Protein AF-0000000067792909 (afdb_homodimer)

Sequence (220 aa):
MVSRFVPDSGDLIWLDFDPVVGHEQGGHRPAVVLSPFPYNNLTGMCLCVPCTTQRKGYNFEVELSGERESVALADQVTCVDWRNRKATKKGKVTADELELIRAKAKALIGMVSRFVPDSGDLIWLDFDPVVGHEQGGHRPAVVLSPFPYNNLTGMCLCVPCTTQRKGYNFEVELSGERESVALADQVTCVDWRNRKATKKGKVTADELELIRAKAKALIG

Nearest PDB structures (foldseek):
  5cr2-assembly2_C  TM=9.877E-01  e=5.047E-16  Escherichia coli K-12
  5co7-assembly3_E  TM=9.449E-01  e=5.116E-15  Escherichia coli
  5cqx-assembly1_B  TM=9.026E-01  e=3.411E-15  Escherichia coli K-12
  7d28-assembly2_C  TM=9.697E-01  e=1.116E-12  Deinococcus radiodurans
  4mzm-assembly2_C  TM=8.577E-01  e=7.963E-08  Staphylococcus aureus subsp. aureus N315

Structure (mmCIF, N/CA/C/O backbone):
data_AF-0000000067792909-model_v1
#
loop_
_entity.id
_entity.type
_entity.pdbx_description
1 polymer 'Growth inhib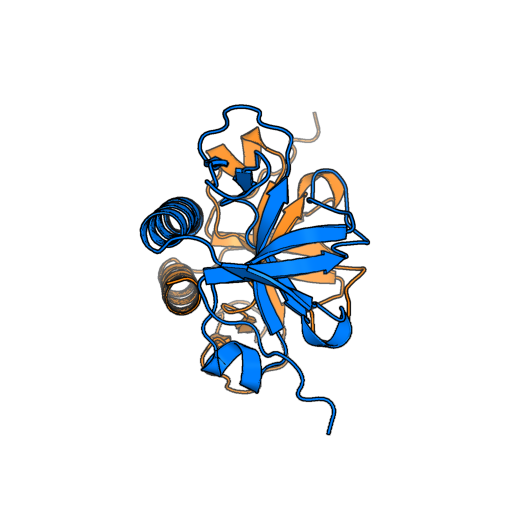itory protein'
#
loop_
_atom_site.group_PDB
_atom_site.id
_atom_site.type_symbol
_atom_site.label_atom_id
_atom_site.label_alt_id
_atom_site.label_comp_id
_atom_site.label_asym_id
_atom_site.label_entity_id
_atom_site.label_seq_id
_atom_site.pdbx_PDB_ins_code
_atom_site.Cartn_x
_atom_site.Cartn_y
_atom_site.Cartn_z
_atom_site.occupancy
_atom_site.B_iso_or_equiv
_atom_site.auth_seq_id
_atom_site.auth_comp_id
_atom_site.auth_asym_id
_atom_site.auth_atom_id
_atom_site.pdbx_PDB_model_num
ATOM 1 N N . MET A 1 1 ? 21.969 23.922 -3.064 1 37.28 1 MET A N 1
ATOM 2 C CA . MET A 1 1 ? 21.578 22.5 -3.086 1 37.28 1 MET A CA 1
ATOM 3 C C . MET A 1 1 ? 20.172 22.312 -2.553 1 37.28 1 MET A C 1
ATOM 5 O O . MET A 1 1 ? 19.906 22.594 -1.382 1 37.28 1 MET A O 1
ATOM 9 N N . VAL A 1 2 ? 19.172 22.672 -3.287 1 47.5 2 VAL A N 1
ATOM 10 C CA . VAL A 1 2 ? 17.859 22.766 -2.656 1 47.5 2 VAL A CA 1
ATOM 11 C C . VAL A 1 2 ? 17.562 21.5 -1.862 1 47.5 2 VAL A C 1
ATOM 13 O O . VAL A 1 2 ? 17.578 20.391 -2.416 1 47.5 2 VAL A O 1
ATOM 16 N N . SER A 1 3 ? 17.938 21.469 -0.596 1 58.66 3 SER A N 1
ATOM 17 C CA . SER A 1 3 ? 17.828 20.344 0.316 1 58.66 3 SER A CA 1
ATOM 18 C C . SER A 1 3 ? 16.469 19.656 0.176 1 58.66 3 SER A C 1
ATOM 20 O O . SER A 1 3 ? 15.422 20.312 0.245 1 58.66 3 SER A O 1
ATOM 22 N N . ARG A 1 4 ? 16.516 18.5 -0.512 1 79.12 4 ARG A N 1
ATOM 23 C CA . ARG A 1 4 ? 15.266 17.797 -0.784 1 79.12 4 ARG A CA 1
ATOM 24 C C . ARG A 1 4 ? 14.727 17.125 0.474 1 79.12 4 ARG A C 1
ATOM 26 O O . ARG A 1 4 ? 15.469 16.453 1.184 1 79.12 4 ARG A O 1
ATOM 33 N N . PHE A 1 5 ? 13.781 17.641 1.024 1 93.19 5 PHE A N 1
ATOM 34 C CA . PHE A 1 5 ? 13.047 16.984 2.109 1 93.19 5 PHE A CA 1
ATOM 35 C C . PHE A 1 5 ? 12.852 15.508 1.821 1 93.19 5 PHE A C 1
ATOM 37 O O . PHE A 1 5 ? 12.391 15.141 0.736 1 93.19 5 PHE A O 1
ATOM 44 N N . VAL A 1 6 ? 13.445 14.641 2.686 1 98.19 6 VAL A N 1
ATOM 45 C CA . VAL A 1 6 ? 13.164 13.211 2.607 1 98.19 6 VAL A CA 1
ATOM 46 C C . VAL A 1 6 ? 12.109 12.836 3.648 1 98.19 6 VAL A C 1
ATOM 48 O O . VAL A 1 6 ? 12.297 13.078 4.844 1 98.19 6 VAL A O 1
ATOM 51 N N . PRO A 1 7 ? 11.023 12.227 3.242 1 98.56 7 PRO A N 1
ATOM 52 C CA . PRO A 1 7 ? 9.969 11.867 4.191 1 98.56 7 PRO A CA 1
ATOM 53 C C . PRO A 1 7 ? 10.43 10.844 5.23 1 98.56 7 PRO A C 1
ATOM 55 O O . PRO A 1 7 ? 11.312 10.031 4.949 1 98.56 7 PRO A O 1
ATOM 58 N N . ASP A 1 8 ? 9.82 10.938 6.418 1 98.81 8 ASP A N 1
ATOM 59 C CA . ASP A 1 8 ? 10.031 9.992 7.508 1 98.81 8 ASP A CA 1
ATOM 60 C C . ASP A 1 8 ? 8.703 9.539 8.109 1 98.81 8 ASP A C 1
ATOM 62 O O . ASP A 1 8 ? 7.676 10.203 7.93 1 98.81 8 ASP A O 1
ATOM 66 N N . SER A 1 9 ? 8.797 8.406 8.836 1 98.88 9 SER A N 1
ATOM 67 C CA . SER A 1 9 ? 7.582 7.926 9.492 1 98.88 9 SER A CA 1
ATOM 68 C C . SER A 1 9 ? 6.934 9.023 10.32 1 98.88 9 SER A C 1
ATOM 70 O O . SER A 1 9 ? 7.609 9.711 11.094 1 98.88 9 SER A O 1
ATOM 72 N N . GLY A 1 10 ? 5.645 9.164 10.086 1 98.81 10 GLY A N 1
ATOM 73 C CA . GLY A 1 10 ? 4.891 10.133 10.867 1 98.81 10 GLY A CA 1
ATOM 74 C C . GLY A 1 10 ? 4.773 11.484 10.18 1 98.81 10 GLY A C 1
ATOM 75 O O . GLY A 1 10 ? 3.977 12.328 10.594 1 98.81 10 GLY A O 1
ATOM 76 N N . ASP A 1 11 ? 5.562 11.734 9.172 1 98.69 11 ASP A N 1
ATOM 77 C CA . ASP A 1 11 ? 5.414 12.969 8.414 1 98.69 11 ASP A CA 1
ATOM 78 C C . ASP A 1 11 ? 4.086 12.992 7.664 1 98.69 11 ASP A C 1
ATOM 80 O O . ASP A 1 11 ? 3.621 11.961 7.172 1 98.69 11 ASP A O 1
ATOM 84 N N . LEU A 1 12 ? 3.496 14.148 7.676 1 98.31 12 LEU A N 1
ATOM 85 C CA . LEU A 1 12 ? 2.463 14.461 6.695 1 98.31 12 LEU A CA 1
ATOM 86 C C . LEU A 1 12 ? 3.072 15.094 5.449 1 98.31 12 LEU A C 1
ATOM 88 O O . LEU A 1 12 ? 3.766 16.109 5.539 1 98.31 12 LEU A O 1
ATOM 92 N N . ILE A 1 13 ? 2.803 14.492 4.316 1 98.5 13 ILE A N 1
ATOM 93 C CA . ILE A 1 13 ? 3.311 15.039 3.064 1 98.5 13 ILE A CA 1
ATOM 94 C C . ILE A 1 13 ? 2.145 15.383 2.141 1 98.5 13 ILE A C 1
ATOM 96 O O . ILE A 1 13 ? 1.031 14.883 2.322 1 98.5 13 ILE A O 1
ATOM 100 N N . TRP A 1 14 ? 2.398 16.328 1.251 1 97.94 14 TRP A N 1
ATOM 101 C CA . TRP A 1 14 ? 1.483 16.688 0.177 1 97.94 14 TRP A CA 1
ATOM 102 C C . TRP A 1 14 ? 1.894 16.047 -1.139 1 97.94 14 TRP A C 1
ATOM 104 O O . TRP A 1 14 ? 3.033 16.188 -1.587 1 97.94 14 TRP A O 1
ATOM 114 N N . LEU A 1 15 ? 1.015 15.219 -1.667 1 96.19 15 LEU A N 1
ATOM 115 C CA . LEU A 1 15 ? 1.396 14.57 -2.918 1 96.19 15 LEU A CA 1
ATOM 116 C C . LEU A 1 15 ? 0.173 14.32 -3.795 1 96.19 15 LEU A C 1
ATOM 118 O O . LEU A 1 15 ? -0.96 14.344 -3.309 1 96.19 15 LEU A O 1
ATOM 122 N N . ASP A 1 16 ? 0.433 14.211 -5.133 1 98.12 16 ASP A N 1
ATOM 123 C CA . ASP A 1 16 ? -0.586 13.875 -6.121 1 98.12 16 ASP A CA 1
ATOM 124 C C . ASP A 1 16 ? -0.666 12.367 -6.336 1 98.12 16 ASP A C 1
ATOM 126 O O . ASP A 1 16 ? 0.29 11.75 -6.816 1 98.12 16 ASP A O 1
ATOM 130 N N . PHE A 1 17 ? -1.821 11.773 -6.074 1 98.25 17 PHE A N 1
ATOM 131 C CA . PHE A 1 17 ? -1.984 10.328 -6.199 1 98.25 17 PHE A CA 1
ATOM 132 C C . PHE A 1 17 ? -2.424 9.953 -7.609 1 98.25 17 PHE A C 1
ATOM 134 O O . PHE A 1 17 ? -2.396 8.781 -7.98 1 98.25 17 PHE A O 1
ATOM 141 N N . ASP A 1 18 ? -2.727 10.891 -8.43 1 97.38 18 ASP A N 1
ATOM 142 C CA . ASP A 1 18 ? -3.248 10.578 -9.758 1 97.38 18 ASP A CA 1
ATOM 143 C C . ASP A 1 18 ? -2.133 10.102 -10.68 1 97.38 18 ASP A C 1
ATOM 145 O O . ASP A 1 18 ? -0.979 10.5 -10.539 1 97.38 18 ASP A O 1
ATOM 149 N N . PRO A 1 19 ? -2.557 9.359 -11.656 1 96.5 19 PRO A N 1
ATOM 150 C CA . PRO A 1 19 ? -3.883 8.789 -11.906 1 96.5 19 PRO A CA 1
A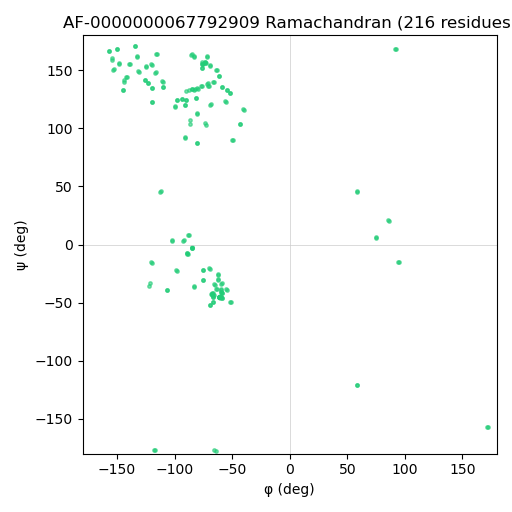TOM 151 C C . PRO A 1 19 ? -4.18 7.582 -11.023 1 96.5 19 PRO A C 1
ATOM 153 O O . PRO A 1 19 ? -3.256 6.926 -10.531 1 96.5 19 PRO A O 1
ATOM 156 N N . VAL A 1 20 ? -5.422 7.293 -10.781 1 95.88 20 VAL A N 1
ATOM 157 C CA . VAL A 1 20 ? -5.887 6.137 -10.023 1 95.88 20 VAL A CA 1
ATOM 158 C C . VAL A 1 20 ? -7.047 5.465 -10.758 1 95.88 20 VAL A C 1
ATOM 160 O O . VAL A 1 20 ? -7.531 5.98 -11.766 1 95.88 20 VAL A O 1
ATOM 163 N N . VAL A 1 21 ? -7.441 4.344 -10.312 1 96.62 21 VAL A N 1
ATOM 164 C CA . VAL A 1 21 ? -8.531 3.58 -10.898 1 96.62 21 VAL A CA 1
ATOM 165 C C . VAL A 1 21 ? -9.641 3.387 -9.867 1 96.62 21 VAL A C 1
ATOM 167 O O . VAL A 1 21 ? -9.367 3.072 -8.703 1 96.62 21 VAL A O 1
ATOM 170 N N . GLY A 1 22 ? -10.891 3.609 -10.281 1 96.56 22 GLY A N 1
ATOM 171 C CA . GLY A 1 22 ? -12.055 3.281 -9.477 1 96.56 22 GLY A CA 1
ATOM 172 C C . GLY A 1 22 ? -12.055 3.977 -8.125 1 96.56 22 GLY A C 1
ATOM 173 O O . GLY A 1 22 ? -11.922 5.199 -8.055 1 96.56 22 GLY A O 1
ATOM 174 N N . HIS A 1 23 ? -12.078 3.178 -7.02 1 96.88 23 HIS A N 1
ATOM 175 C CA . HIS A 1 23 ? -12.227 3.693 -5.664 1 96.88 23 HIS A CA 1
ATOM 176 C C . HIS A 1 23 ? -10.867 3.955 -5.023 1 96.88 23 HIS A C 1
ATOM 178 O O . HIS A 1 23 ? -10.789 4.281 -3.838 1 96.88 23 HIS A O 1
ATOM 184 N N . GLU A 1 24 ? -9.766 3.789 -5.707 1 97.88 24 GLU A N 1
ATOM 185 C CA . GLU A 1 24 ? -8.453 4.195 -5.211 1 97.88 24 GLU A CA 1
ATOM 186 C C . GLU A 1 24 ? -8.422 5.695 -4.914 1 97.88 24 GLU A C 1
ATOM 188 O O . GLU A 1 24 ? -8.914 6.5 -5.703 1 97.88 24 GLU A O 1
ATOM 193 N N . GLN A 1 25 ? -7.848 5.996 -3.797 1 97.38 25 GLN A N 1
ATOM 194 C CA . GLN A 1 25 ? -7.824 7.402 -3.422 1 97.38 25 GLN A CA 1
ATOM 195 C C . GLN A 1 25 ? -6.902 8.203 -4.34 1 97.38 25 GLN A C 1
ATOM 197 O O . GLN A 1 25 ? -5.715 7.898 -4.449 1 97.38 25 GLN A O 1
ATOM 202 N N . GLY A 1 26 ? -7.512 9.148 -4.988 1 97.69 26 GLY A N 1
ATOM 203 C CA . GLY A 1 26 ? -6.762 9.992 -5.91 1 97.69 26 GLY A CA 1
ATOM 204 C C . GLY A 1 26 ? -6.738 11.453 -5.5 1 97.69 26 GLY A C 1
ATOM 205 O O . GLY A 1 26 ? -7.117 11.789 -4.379 1 97.69 26 GLY A O 1
ATOM 206 N N . GLY A 1 27 ? -6.086 12.273 -6.398 1 97.5 27 GLY A N 1
ATOM 207 C CA . GLY A 1 27 ? -6.051 13.719 -6.191 1 97.5 27 GLY A CA 1
ATOM 208 C C . GLY A 1 27 ? -4.84 14.18 -5.406 1 97.5 27 GLY A C 1
ATOM 209 O O . GLY A 1 27 ? -4.086 13.359 -4.875 1 97.5 27 GLY A O 1
ATOM 210 N N . HIS A 1 28 ? -4.645 15.477 -5.414 1 97.81 28 HIS A N 1
ATOM 211 C CA . HIS A 1 28 ? -3.604 16.109 -4.613 1 97.81 28 HIS A CA 1
ATOM 212 C C . HIS A 1 28 ? -4.051 16.281 -3.164 1 97.81 28 HIS A C 1
ATOM 214 O O . HIS A 1 28 ? -4.957 17.078 -2.879 1 97.81 28 HIS A O 1
ATOM 220 N N . ARG A 1 29 ? -3.424 15.57 -2.281 1 98.12 29 ARG A N 1
ATOM 221 C CA . ARG A 1 29 ? -3.912 15.539 -0.907 1 98.12 29 ARG A CA 1
ATOM 222 C C . ARG A 1 29 ? -2.797 15.164 0.063 1 98.12 29 ARG A C 1
ATOM 224 O O . ARG A 1 29 ? -1.725 14.727 -0.356 1 98.12 29 ARG A O 1
ATOM 231 N N . PRO A 1 30 ? -2.998 15.359 1.374 1 98.06 30 PRO A N 1
ATOM 232 C CA . PRO A 1 30 ? -2.033 14.898 2.377 1 98.06 30 PRO A CA 1
ATOM 233 C C . PRO A 1 30 ? -1.975 13.383 2.488 1 98.06 30 PRO A C 1
ATOM 235 O O . PRO A 1 30 ? -2.965 12.695 2.209 1 98.06 30 PRO A O 1
ATOM 238 N N . ALA A 1 31 ? -0.861 12.938 2.916 1 98.81 31 ALA A N 1
ATOM 239 C CA . ALA A 1 31 ? -0.633 11.531 3.229 1 98.81 31 ALA A CA 1
ATOM 240 C C . ALA A 1 31 ? 0.254 11.383 4.461 1 98.81 31 ALA A C 1
ATOM 242 O O . ALA A 1 31 ? 1.179 12.172 4.668 1 98.81 31 ALA A O 1
ATOM 243 N N . VAL A 1 32 ? -0.014 10.391 5.242 1 98.88 32 VAL A N 1
ATOM 244 C CA . VAL A 1 32 ? 0.85 10.07 6.375 1 98.88 32 VAL A CA 1
ATOM 245 C C . VAL A 1 32 ? 1.879 9.023 5.961 1 98.88 32 VAL A C 1
ATOM 247 O O . VAL A 1 32 ? 1.518 7.941 5.492 1 98.88 32 VAL A O 1
ATOM 250 N N . VAL A 1 33 ? 3.113 9.312 6.156 1 98.94 33 VAL A N 1
ATOM 251 C CA . VAL A 1 33 ? 4.207 8.406 5.805 1 98.94 33 VAL A CA 1
ATOM 252 C C . VAL A 1 33 ? 4.363 7.344 6.887 1 98.94 33 VAL A C 1
ATOM 254 O O . VAL A 1 33 ? 4.371 7.656 8.078 1 98.94 33 VAL A O 1
ATOM 257 N N . LEU A 1 34 ? 4.5 6.129 6.438 1 98.94 34 LEU A N 1
ATOM 258 C CA . LEU A 1 34 ? 4.641 5.008 7.359 1 98.94 34 LEU A CA 1
ATOM 259 C C . LEU A 1 34 ? 6.074 4.488 7.367 1 98.94 34 LEU A C 1
ATOM 261 O O . LEU A 1 34 ? 6.586 4.074 8.406 1 98.94 34 LEU A O 1
ATOM 265 N N . SER A 1 35 ? 6.727 4.43 6.215 1 98.88 35 SER A N 1
ATOM 266 C CA . SER A 1 35 ? 8.07 3.863 6.09 1 98.88 35 SER A CA 1
ATOM 267 C C . SER A 1 35 ? 9.125 4.82 6.629 1 98.88 35 SER A C 1
ATOM 269 O O . SER A 1 35 ? 8.945 6.039 6.586 1 98.88 35 SER A O 1
ATOM 271 N N . PRO A 1 36 ? 10.227 4.262 7.102 1 98.88 36 PRO A N 1
ATOM 272 C CA . PRO A 1 36 ? 11.219 5.09 7.789 1 98.88 36 PRO A CA 1
ATOM 273 C C . PRO A 1 36 ? 12.164 5.797 6.824 1 98.88 36 PRO A C 1
ATOM 275 O O . PRO A 1 36 ? 12.375 5.328 5.699 1 98.88 36 PRO A O 1
ATOM 278 N N . PHE A 1 37 ? 12.797 6.805 7.355 1 98.62 37 PHE A N 1
ATOM 279 C CA . PHE A 1 37 ? 13.711 7.684 6.641 1 98.62 37 PHE A CA 1
ATOM 280 C C . PHE A 1 37 ? 14.766 6.875 5.898 1 98.62 37 PHE A C 1
ATOM 282 O O . PHE A 1 37 ? 15.016 7.105 4.711 1 98.62 37 PHE A O 1
ATOM 289 N N . PRO A 1 38 ? 15.453 5.91 6.527 1 98.31 38 PRO A N 1
ATOM 290 C CA . PRO A 1 38 ? 16.531 5.234 5.789 1 98.31 38 PRO A CA 1
ATOM 291 C C . PRO A 1 38 ? 16.016 4.543 4.523 1 98.31 38 PRO A C 1
ATOM 293 O O . PRO A 1 38 ? 16.656 4.621 3.475 1 98.31 38 PRO A O 1
ATOM 296 N N . TYR A 1 39 ? 14.914 3.94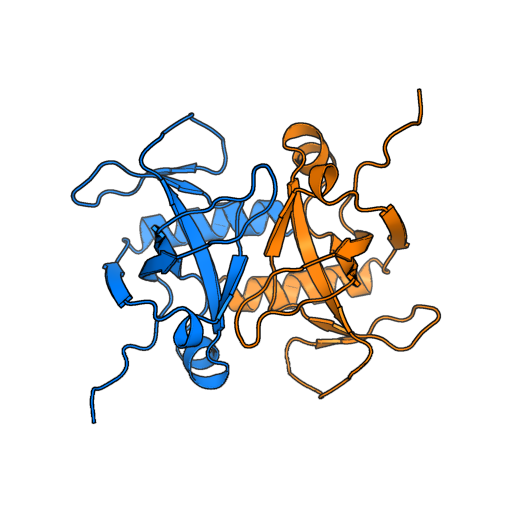9 4.629 1 98.44 39 TYR A N 1
ATOM 297 C CA . TYR A 1 39 ? 14.328 3.307 3.459 1 98.44 39 TYR A CA 1
ATOM 298 C C . TYR A 1 39 ? 13.922 4.34 2.418 1 98.44 39 TYR A C 1
ATOM 300 O O . TYR A 1 39 ? 14.219 4.191 1.232 1 98.44 39 TYR A O 1
ATOM 308 N N . ASN A 1 40 ? 13.195 5.344 2.902 1 98.62 40 ASN A N 1
ATOM 309 C CA . ASN A 1 40 ? 12.68 6.371 2.004 1 98.62 40 ASN A CA 1
ATOM 310 C C . ASN A 1 40 ? 13.805 7.078 1.253 1 98.62 40 ASN A C 1
ATOM 312 O O . ASN A 1 40 ? 13.664 7.391 0.069 1 98.62 40 ASN A O 1
ATOM 316 N N . ASN A 1 41 ? 14.805 7.348 1.951 1 98.12 41 ASN A N 1
ATOM 317 C CA . ASN A 1 41 ? 15.953 8.023 1.365 1 98.12 41 ASN A CA 1
ATOM 318 C C . ASN A 1 41 ? 16.656 7.145 0.335 1 98.12 41 ASN A C 1
ATOM 320 O O . ASN A 1 41 ? 17.016 7.613 -0.748 1 98.12 41 ASN A O 1
ATOM 324 N N . LEU A 1 42 ? 16.844 5.941 0.672 1 97.31 42 LEU A N 1
ATOM 325 C CA . LEU A 1 42 ? 17.594 5.02 -0.179 1 97.31 42 LEU A CA 1
ATOM 326 C C . LEU A 1 42 ? 16.828 4.742 -1.473 1 97.31 42 LEU A C 1
ATOM 328 O O . LEU A 1 42 ? 17.422 4.734 -2.555 1 97.31 42 LEU A O 1
ATOM 332 N N . THR A 1 43 ? 15.57 4.566 -1.395 1 97.19 43 THR A N 1
ATOM 333 C CA . THR A 1 43 ? 14.828 4.023 -2.523 1 97.19 43 THR A CA 1
ATOM 334 C C . THR A 1 43 ? 14.164 5.141 -3.322 1 97.19 43 THR A C 1
ATOM 336 O O . THR A 1 43 ? 13.789 4.945 -4.48 1 97.19 43 THR A O 1
ATOM 339 N N . GLY A 1 44 ? 13.938 6.285 -2.732 1 97.75 44 GLY A N 1
ATOM 340 C CA . GLY A 1 44 ? 13.133 7.336 -3.346 1 97.75 44 GLY A CA 1
ATOM 341 C C . GLY A 1 44 ? 11.648 7.051 -3.312 1 97.75 44 GLY A C 1
ATOM 342 O O . GLY A 1 44 ? 10.859 7.781 -3.914 1 97.75 44 GLY A O 1
ATOM 343 N N . MET A 1 45 ? 11.281 6.02 -2.66 1 98.25 45 MET A N 1
ATOM 344 C CA . MET A 1 45 ? 9.891 5.605 -2.469 1 98.25 45 MET A CA 1
ATOM 345 C C . MET A 1 45 ? 9.508 5.66 -0.995 1 98.25 45 MET A C 1
ATOM 347 O O . MET A 1 45 ? 10.375 5.785 -0.126 1 98.25 45 MET A O 1
ATOM 351 N N . CYS A 1 46 ? 8.203 5.629 -0.74 1 98.81 46 CYS A N 1
ATOM 352 C CA . CYS A 1 46 ? 7.742 5.457 0.634 1 98.81 46 CYS A CA 1
ATOM 353 C C . CYS A 1 46 ? 6.367 4.801 0.67 1 98.81 46 CYS A C 1
ATOM 355 O O . CYS A 1 46 ? 5.613 4.875 -0.302 1 98.81 46 CYS A O 1
ATOM 357 N N . LEU A 1 47 ? 6.098 4.07 1.73 1 98.94 47 LEU A N 1
ATOM 358 C CA . LEU A 1 47 ? 4.734 3.658 2.057 1 98.94 47 LEU A CA 1
ATOM 359 C C . LEU A 1 47 ? 3.998 4.766 2.803 1 98.94 47 LEU A C 1
ATOM 361 O O . LEU A 1 47 ? 4.555 5.383 3.715 1 98.94 47 LEU A O 1
ATOM 365 N N . CYS A 1 48 ? 2.816 5.031 2.387 1 98.94 48 CYS A N 1
ATOM 366 C CA . CYS A 1 48 ? 2.014 6.059 3.037 1 98.94 48 CYS A CA 1
ATOM 367 C C . CYS A 1 48 ? 0.528 5.734 2.938 1 98.94 48 CYS A C 1
ATOM 369 O O . CYS A 1 48 ? 0.144 4.75 2.303 1 98.94 48 CYS A O 1
ATOM 371 N N . VAL A 1 49 ? -0.275 6.477 3.709 1 98.94 49 VAL A N 1
ATOM 372 C CA . VAL A 1 49 ? -1.728 6.395 3.586 1 98.94 49 VAL A CA 1
ATOM 373 C C . VAL A 1 49 ? -2.301 7.781 3.293 1 98.94 49 VAL A C 1
ATOM 375 O O . VAL A 1 49 ? -1.858 8.773 3.871 1 98.94 49 VAL A O 1
ATOM 378 N N . PRO A 1 50 ? -3.295 7.871 2.377 1 98.81 50 PRO A N 1
ATOM 379 C CA . PRO A 1 50 ? -3.904 9.164 2.049 1 98.81 50 PRO A CA 1
ATOM 380 C C . PRO A 1 50 ? -4.82 9.68 3.154 1 98.81 50 PRO A C 1
ATOM 382 O O . PRO A 1 50 ? -5.316 8.898 3.969 1 98.81 50 PRO A O 1
ATOM 385 N N . CYS A 1 51 ? -4.984 10.945 3.129 1 98.44 51 CYS A N 1
ATOM 386 C CA . CYS A 1 51 ? -5.918 11.594 4.035 1 98.44 51 CYS A CA 1
ATOM 387 C C . CYS A 1 51 ? -7.047 12.266 3.266 1 98.44 51 CYS A C 1
ATOM 389 O O . CYS A 1 51 ? -6.859 12.695 2.127 1 98.44 51 CYS A O 1
ATOM 391 N N . THR A 1 52 ? -8.18 12.297 3.867 1 97.56 52 THR A N 1
ATOM 392 C CA . THR A 1 52 ? -9.336 12.984 3.307 1 97.56 52 THR A CA 1
ATOM 393 C C . THR A 1 52 ? -10.102 13.734 4.395 1 97.56 52 THR A C 1
ATOM 395 O O . THR A 1 52 ? -9.977 13.414 5.582 1 97.56 52 THR A O 1
ATOM 398 N N . THR A 1 53 ? -10.805 14.75 3.965 1 95.94 53 THR A N 1
ATOM 399 C CA . THR A 1 53 ? -11.641 15.492 4.902 1 95.94 53 THR A CA 1
ATOM 400 C C . THR A 1 53 ? -13.031 14.875 4.996 1 95.94 53 THR A C 1
ATOM 402 O O . THR A 1 53 ? -13.836 15.258 5.852 1 95.94 53 THR A O 1
ATOM 405 N N . GLN A 1 54 ? -13.266 13.977 4.16 1 94.06 54 GLN A N 1
ATOM 406 C CA . GLN A 1 54 ? -14.562 13.312 4.18 1 94.06 54 GLN A CA 1
ATOM 407 C C . GLN A 1 54 ? -14.555 12.133 5.152 1 94.06 54 GLN A C 1
ATOM 409 O O . GLN A 1 54 ? -14.023 11.07 4.844 1 94.06 54 GLN A O 1
ATOM 414 N N . ARG A 1 55 ? -15.219 12.352 6.223 1 92.69 55 ARG A N 1
ATOM 415 C CA . ARG A 1 55 ? -15.336 11.297 7.223 1 92.69 55 ARG A CA 1
ATOM 416 C C . ARG A 1 55 ? -16.562 10.438 6.969 1 92.69 55 ARG A C 1
ATOM 418 O O . ARG A 1 55 ? -17.672 10.961 6.789 1 92.69 55 ARG A O 1
ATOM 425 N N . LYS A 1 56 ? -16.406 9.109 6.984 1 94.25 56 LYS A N 1
ATOM 426 C CA . LYS A 1 56 ? -17.516 8.18 6.754 1 94.25 56 LYS A CA 1
ATOM 427 C C . LYS A 1 56 ? -17.734 7.281 7.965 1 94.25 56 LYS A C 1
ATOM 429 O O . LYS A 1 56 ? -18.75 6.586 8.055 1 94.25 56 LYS A O 1
ATOM 434 N N . GLY A 1 57 ? -16.781 7.238 8.82 1 93.5 57 GLY A N 1
ATOM 435 C CA . GLY A 1 57 ? -16.922 6.422 10.016 1 93.5 57 GLY A CA 1
ATOM 436 C C . GLY A 1 57 ? -16.5 4.98 9.805 1 93.5 57 GLY A C 1
ATOM 437 O O . GLY A 1 57 ? -16.891 4.094 10.562 1 93.5 57 GLY A O 1
ATOM 438 N N . TYR A 1 58 ? -15.766 4.777 8.844 1 94.12 58 TYR A N 1
ATOM 439 C CA . TYR A 1 58 ? -15.305 3.422 8.562 1 94.12 58 TYR A CA 1
ATOM 440 C C . TYR A 1 58 ? -14.258 2.982 9.578 1 94.12 58 TYR A C 1
ATOM 442 O O . TYR A 1 58 ? -13.531 3.812 10.125 1 94.12 58 TYR A O 1
ATOM 450 N N . ASN A 1 59 ? -14.109 1.708 9.758 1 96.56 59 ASN A N 1
ATOM 451 C CA . ASN A 1 59 ? -13.242 1.105 10.773 1 96.56 59 ASN A CA 1
ATOM 452 C C . ASN A 1 59 ? -11.781 1.468 10.547 1 96.56 59 ASN A C 1
ATOM 454 O O . ASN A 1 59 ? -11.008 1.553 11.5 1 96.56 59 ASN A O 1
ATOM 458 N N . PHE A 1 60 ? -11.391 1.754 9.398 1 98.25 60 PHE A N 1
ATOM 459 C CA . PHE A 1 60 ? -9.969 1.943 9.125 1 98.25 60 PHE A CA 1
ATOM 460 C C . PHE A 1 60 ? -9.633 3.426 9.031 1 98.25 60 PHE A C 1
ATOM 462 O O . PHE A 1 60 ? -8.492 3.789 8.727 1 98.25 60 PHE A O 1
ATOM 469 N N . GLU A 1 61 ? -10.602 4.242 9.266 1 98.56 61 GLU A N 1
ATOM 470 C CA . GLU A 1 61 ? -10.32 5.668 9.375 1 98.56 61 GLU A CA 1
ATOM 471 C C . GLU A 1 61 ? -9.68 6.004 10.719 1 98.56 61 GLU A C 1
ATOM 473 O O . GLU A 1 61 ? -10.07 5.465 11.758 1 98.56 61 GLU A O 1
ATOM 478 N N . VAL A 1 62 ? -8.664 6.836 10.641 1 98.62 62 VAL A N 1
ATOM 479 C CA . VAL A 1 62 ? -8.062 7.395 11.852 1 98.62 62 VAL A CA 1
ATOM 480 C C . VAL A 1 62 ? -8.18 8.914 11.836 1 98.62 62 VAL A C 1
ATOM 482 O O . VAL A 1 62 ? -7.656 9.578 10.938 1 98.62 62 VAL A O 1
ATOM 485 N N . GLU A 1 63 ? -8.805 9.461 12.844 1 97.88 63 GLU A N 1
ATOM 486 C CA . GLU A 1 63 ? -8.953 10.906 12.945 1 97.88 63 GLU A CA 1
ATOM 487 C C . GLU A 1 63 ? -7.613 11.578 13.25 1 97.88 63 GLU A C 1
ATOM 489 O O . GLU A 1 63 ? -6.848 11.094 14.086 1 97.88 63 GLU A O 1
ATOM 494 N N . LEU A 1 64 ? -7.395 12.648 12.555 1 97.88 64 LEU A N 1
ATOM 495 C CA . LEU A 1 64 ? -6.168 13.406 12.766 1 97.88 64 LEU A CA 1
ATOM 496 C C . LEU A 1 64 ? -6.465 14.75 13.422 1 97.88 64 LEU A C 1
ATOM 498 O O . LEU A 1 64 ? -7.473 15.391 13.109 1 97.88 64 LEU A O 1
ATOM 502 N N . SER A 1 65 ? -5.652 15.266 14.391 1 93.06 65 SER A N 1
ATOM 503 C CA . SER A 1 65 ? -5.871 16.453 15.203 1 93.06 65 SER A CA 1
ATOM 504 C C . SER A 1 65 ? -5.328 17.703 14.516 1 93.06 65 SER A C 1
ATOM 506 O O . SER A 1 65 ? -5.504 18.828 15.016 1 93.06 65 SER A O 1
ATOM 508 N N . GLY A 1 66 ? -4.898 17.672 13.312 1 84.81 66 GLY A N 1
ATOM 509 C CA . GLY A 1 66 ? -4.324 18.844 12.672 1 84.81 66 GLY A CA 1
ATOM 510 C C . GLY A 1 66 ? -5.32 19.984 12.492 1 84.81 66 GLY A C 1
ATOM 511 O O . GLY A 1 66 ? -6.387 19.984 13.109 1 84.81 66 GLY A O 1
ATOM 512 N N . GLU A 1 67 ? -4.902 21.031 11.891 1 79.06 67 GLU A N 1
ATOM 513 C CA . GLU A 1 67 ? -5.664 22.266 11.742 1 79.06 67 GLU A CA 1
ATOM 514 C C . GLU A 1 67 ? -7.027 22 11.102 1 79.06 67 GLU A C 1
ATOM 516 O O . GLU A 1 67 ? -8.023 22.609 11.484 1 79.06 67 GLU A O 1
ATOM 521 N N . ARG A 1 68 ? -7.066 21.156 10.195 1 84.81 68 ARG A N 1
ATOM 522 C CA . ARG A 1 68 ? -8.289 20.797 9.492 1 84.81 68 ARG A CA 1
ATOM 523 C C . ARG A 1 68 ? -8.734 19.375 9.859 1 84.81 68 ARG A C 1
ATOM 525 O O . ARG A 1 68 ? -7.906 18.469 9.984 1 84.81 68 ARG A O 1
ATOM 532 N N . GLU A 1 69 ? -10.008 19.312 10.094 1 89.75 69 GLU A N 1
ATOM 533 C CA . GLU A 1 69 ? -10.555 17.969 10.297 1 89.75 69 GLU A CA 1
ATOM 534 C C . GLU A 1 69 ? -10.234 17.047 9.125 1 89.75 69 GLU A C 1
ATOM 536 O O . GLU A 1 69 ? -10.461 17.406 7.965 1 89.75 69 GLU A O 1
ATOM 541 N N . SER A 1 70 ? -9.617 16.016 9.445 1 96.62 70 SER A N 1
ATOM 542 C CA . SER A 1 70 ? -9.266 15.039 8.414 1 96.62 70 SER A CA 1
ATOM 543 C C . SER A 1 70 ? -9.117 13.641 9 1 96.62 70 SER A C 1
ATOM 545 O O . SER A 1 70 ? -9.039 13.477 10.219 1 96.62 70 SER A O 1
ATOM 547 N N . VAL A 1 71 ? -9.227 12.656 8.148 1 98.25 71 VAL A N 1
ATOM 548 C CA . VAL A 1 71 ? -8.969 11.273 8.547 1 98.25 71 VAL A CA 1
ATOM 549 C C . VAL A 1 71 ? -7.93 10.656 7.617 1 98.25 71 VAL A C 1
ATOM 551 O O . VAL A 1 71 ? -7.887 10.961 6.422 1 98.25 71 VAL A O 1
ATOM 554 N N . ALA A 1 72 ? -7.082 9.875 8.172 1 98.69 72 ALA A N 1
ATOM 555 C CA . ALA A 1 72 ? -6.199 8.992 7.414 1 98.69 72 ALA A CA 1
ATOM 556 C C . ALA A 1 72 ? -6.902 7.68 7.07 1 98.69 72 ALA A C 1
ATOM 558 O O . ALA A 1 72 ? -7.598 7.105 7.91 1 98.69 72 ALA A O 1
ATOM 559 N N . LEU A 1 73 ? -6.773 7.285 5.848 1 98.81 73 LEU A N 1
ATOM 560 C CA . LEU A 1 73 ? -7.344 6.016 5.41 1 98.81 73 LEU A CA 1
ATOM 561 C C . LEU A 1 73 ? -6.336 4.883 5.57 1 98.81 73 LEU A C 1
ATOM 563 O O . LEU A 1 73 ? -5.637 4.527 4.617 1 98.81 73 LEU A O 1
ATOM 567 N N . ALA A 1 74 ? -6.348 4.203 6.688 1 98.88 74 ALA A N 1
ATOM 568 C CA . ALA A 1 74 ? -5.316 3.242 7.078 1 98.88 74 ALA A CA 1
ATOM 569 C C . ALA A 1 74 ? -5.375 1.992 6.207 1 98.88 74 ALA A C 1
ATOM 571 O O . ALA A 1 74 ? -4.414 1.222 6.152 1 98.88 74 ALA A O 1
ATOM 572 N N . ASP A 1 75 ? -6.477 1.751 5.582 1 98.75 75 ASP A N 1
ATOM 573 C CA . ASP A 1 75 ? -6.586 0.581 4.719 1 98.75 75 ASP A CA 1
ATOM 574 C C . ASP A 1 75 ? -6.059 0.883 3.316 1 98.75 75 ASP A C 1
ATOM 576 O O . ASP A 1 75 ? -5.969 -0.013 2.475 1 98.75 75 ASP A O 1
ATOM 580 N N . GLN A 1 76 ? -5.652 1.999 2.992 1 98.75 76 GLN A N 1
ATOM 581 C CA . GLN A 1 76 ? -5.176 2.328 1.652 1 98.75 76 GLN A CA 1
ATOM 582 C C . GLN A 1 76 ? -3.676 2.619 1.657 1 98.75 76 GLN A C 1
ATOM 584 O O . GLN A 1 76 ? -3.229 3.607 1.073 1 98.75 76 GLN A O 1
ATOM 589 N N . VAL A 1 77 ? -3.02 1.765 2.326 1 98.94 77 VAL A N 1
ATOM 590 C CA . VAL A 1 77 ? -1.563 1.82 2.236 1 98.94 77 VAL A CA 1
ATOM 591 C C . VAL A 1 77 ? -1.133 1.763 0.773 1 98.94 77 VAL A C 1
ATOM 593 O O . VAL A 1 77 ? -1.622 0.928 0.008 1 98.94 77 VAL A O 1
ATOM 596 N N . THR A 1 78 ? -0.237 2.641 0.412 1 98.81 78 THR A N 1
ATOM 597 C CA . THR A 1 78 ? 0.217 2.684 -0.973 1 98.81 78 THR A CA 1
ATOM 598 C C . THR A 1 78 ? 1.694 3.057 -1.047 1 98.81 78 THR A C 1
ATOM 600 O O . THR A 1 78 ? 2.145 3.971 -0.353 1 98.81 78 THR A O 1
ATOM 603 N N . CYS A 1 79 ? 2.414 2.303 -1.836 1 98.88 79 CYS A N 1
ATOM 604 C CA . CYS A 1 79 ? 3.803 2.641 -2.131 1 98.88 79 CYS A CA 1
ATOM 605 C C . CYS A 1 79 ? 3.887 3.693 -3.229 1 98.88 79 CYS A C 1
ATOM 607 O O . CYS A 1 79 ? 3.352 3.5 -4.32 1 98.88 79 CYS A O 1
ATOM 609 N N . VAL A 1 80 ? 4.586 4.789 -2.975 1 98.69 80 VAL A N 1
ATOM 610 C CA . VAL A 1 80 ? 4.672 5.867 -3.955 1 98.69 80 VAL A CA 1
ATOM 611 C C . VAL A 1 80 ? 6.129 6.285 -4.137 1 98.69 80 VAL A C 1
ATOM 613 O O . VAL A 1 80 ? 6.926 6.203 -3.197 1 98.69 80 VAL A O 1
ATOM 616 N N . ASP A 1 81 ? 6.426 6.715 -5.352 1 98.56 81 ASP A N 1
ATOM 617 C CA . ASP A 1 81 ? 7.688 7.398 -5.609 1 98.56 81 ASP A CA 1
ATOM 618 C C . ASP A 1 81 ? 7.617 8.859 -5.188 1 98.56 81 ASP A C 1
ATOM 620 O O . ASP A 1 81 ? 7.309 9.734 -6 1 98.56 81 ASP A O 1
ATOM 624 N N . TRP A 1 82 ? 7.914 9.086 -3.947 1 98.25 82 TRP A N 1
ATOM 625 C CA . TRP A 1 82 ? 7.734 10.43 -3.416 1 98.25 82 TRP A CA 1
ATOM 626 C C . TRP A 1 82 ? 8.633 11.43 -4.145 1 98.25 82 TRP A C 1
ATOM 628 O O . TRP A 1 82 ? 8.305 12.609 -4.246 1 98.25 82 TRP A O 1
ATOM 638 N N . ARG A 1 83 ? 9.711 10.992 -4.609 1 97.5 83 ARG A N 1
ATOM 639 C CA . ARG A 1 83 ? 10.656 11.867 -5.297 1 97.5 83 ARG A CA 1
ATOM 640 C C . ARG A 1 83 ? 10.102 12.32 -6.645 1 97.5 83 ARG A C 1
ATOM 642 O O . ARG A 1 83 ? 10.039 13.516 -6.922 1 97.5 83 ARG A O 1
ATOM 649 N N . ASN A 1 84 ? 9.672 11.422 -7.449 1 97.38 84 ASN A N 1
ATOM 650 C CA . ASN A 1 84 ? 9.164 11.766 -8.773 1 97.38 84 ASN A CA 1
ATOM 651 C C . ASN A 1 84 ? 7.773 12.383 -8.695 1 97.38 84 ASN A C 1
ATOM 653 O O . ASN A 1 84 ? 7.367 13.117 -9.602 1 97.38 84 ASN A O 1
ATOM 657 N N . ARG A 1 85 ? 7.109 12.117 -7.641 1 97.19 85 ARG A N 1
ATOM 658 C CA . ARG A 1 85 ? 5.816 12.766 -7.441 1 97.19 85 ARG A CA 1
ATOM 659 C C . ARG A 1 85 ? 5.984 14.133 -6.801 1 97.19 85 ARG A C 1
ATOM 661 O O . ARG A 1 85 ? 5 14.828 -6.535 1 97.19 85 ARG A O 1
ATOM 668 N N . LYS A 1 86 ? 7.141 14.477 -6.492 1 97 86 LYS A N 1
ATOM 669 C CA . LYS A 1 86 ? 7.484 15.805 -5.992 1 97 86 LYS A CA 1
ATOM 670 C C . LYS A 1 86 ? 6.715 16.125 -4.719 1 97 86 LYS A C 1
ATOM 672 O O . LYS A 1 86 ? 6.137 17.219 -4.594 1 97 86 LYS A O 1
ATOM 677 N N . ALA A 1 87 ? 6.711 15.148 -3.861 1 97.94 87 ALA A N 1
ATOM 678 C CA . ALA A 1 87 ? 6.043 15.328 -2.576 1 97.94 87 ALA A CA 1
ATOM 679 C C . ALA A 1 87 ? 6.684 16.453 -1.774 1 97.94 87 ALA A C 1
ATOM 681 O O . ALA A 1 87 ? 7.898 16.656 -1.83 1 97.94 87 ALA A O 1
ATOM 682 N N . THR A 1 88 ? 5.844 17.156 -1.049 1 97.88 88 THR A N 1
ATOM 683 C CA . THR A 1 88 ? 6.344 18.219 -0.173 1 97.88 88 THR A CA 1
ATOM 684 C C . THR A 1 88 ? 5.875 17.984 1.263 1 97.88 88 THR A C 1
ATOM 686 O O . THR A 1 88 ? 4.84 17.359 1.494 1 97.88 88 THR A O 1
ATOM 689 N N . LYS A 1 89 ? 6.633 18.484 2.229 1 97.12 89 LYS A N 1
ATOM 690 C CA . LYS A 1 89 ? 6.281 18.344 3.641 1 97.12 89 LYS A CA 1
ATOM 691 C C . LYS A 1 89 ? 5.09 19.234 3.994 1 97.12 89 LYS A C 1
ATOM 693 O O . LYS A 1 89 ? 5.012 20.391 3.564 1 97.12 89 LYS A O 1
ATOM 698 N N . LYS A 1 90 ? 4.277 18.672 4.734 1 96.19 90 LYS A N 1
ATOM 699 C CA . LYS A 1 90 ? 3.113 19.438 5.188 1 96.19 90 LYS A CA 1
ATOM 700 C C . LYS A 1 90 ? 3.061 19.5 6.711 1 96.19 90 LYS A C 1
ATOM 702 O O . LYS A 1 90 ? 2.545 20.469 7.273 1 96.19 90 LYS A O 1
ATOM 707 N N . GLY A 1 91 ? 3.484 18.5 7.398 1 96.56 91 GLY A N 1
ATOM 708 C CA . GLY A 1 91 ? 3.424 18.438 8.852 1 96.56 91 GLY A CA 1
ATOM 709 C C . GLY A 1 91 ? 3.781 17.078 9.414 1 96.56 91 GLY A C 1
ATOM 710 O O . GLY A 1 91 ? 4.617 16.375 8.852 1 96.56 91 GLY A O 1
ATOM 711 N N . LYS A 1 92 ? 3.264 16.875 10.633 1 97.75 92 LYS A N 1
ATOM 712 C CA . LYS A 1 92 ? 3.477 15.609 11.32 1 97.75 92 LYS A CA 1
ATOM 713 C C . LYS A 1 92 ? 2.246 15.211 12.125 1 97.75 92 LYS A C 1
ATOM 715 O O . LYS A 1 92 ? 1.595 16.062 12.742 1 97.75 92 LYS A O 1
ATOM 720 N N . VAL A 1 93 ? 2.037 13.969 12.07 1 98.38 93 VAL A N 1
ATOM 721 C CA . VAL A 1 93 ? 0.999 13.461 12.953 1 98.38 93 VAL A CA 1
ATOM 722 C C . VAL A 1 93 ? 1.595 13.164 14.328 1 98.38 93 VAL A C 1
ATOM 724 O O . VAL A 1 93 ? 2.816 13.086 14.477 1 98.38 93 VAL A O 1
ATOM 727 N N . THR A 1 94 ? 0.698 13.031 15.305 1 98.31 94 THR A N 1
ATOM 728 C CA . THR A 1 94 ? 1.187 12.664 16.625 1 98.31 94 THR A CA 1
ATOM 729 C C . THR A 1 94 ? 1.637 11.211 16.656 1 98.31 94 THR A C 1
ATOM 731 O O . THR A 1 94 ? 1.236 10.414 15.805 1 98.31 94 THR A O 1
ATOM 734 N N . ALA A 1 95 ? 2.459 10.867 17.703 1 98.31 95 ALA A N 1
ATOM 735 C CA . ALA A 1 95 ? 2.91 9.492 17.875 1 98.31 95 ALA A CA 1
ATOM 736 C C . ALA A 1 95 ? 1.726 8.547 18.047 1 98.31 95 ALA A C 1
ATOM 738 O O . ALA A 1 95 ? 1.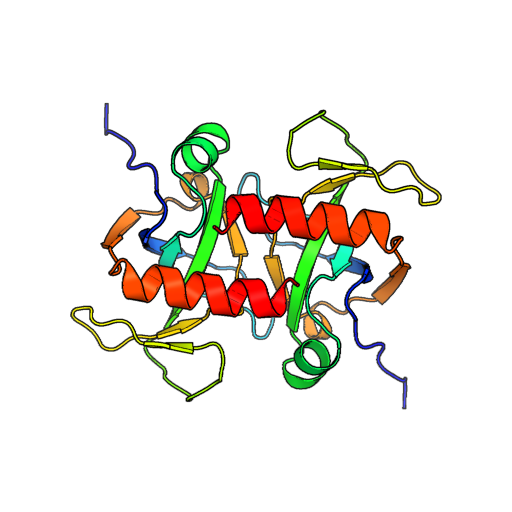729 7.43 17.531 1 98.31 95 ALA A O 1
ATOM 739 N N . ASP A 1 96 ? 0.738 8.992 18.766 1 98.62 96 ASP A N 1
ATOM 740 C CA . ASP A 1 96 ? -0.444 8.172 19.016 1 98.62 96 ASP A CA 1
ATOM 741 C C . ASP A 1 96 ? -1.219 7.93 17.719 1 98.62 96 ASP A C 1
ATOM 743 O O . ASP A 1 96 ? -1.69 6.82 17.469 1 98.62 96 ASP A O 1
ATOM 747 N N . GLU A 1 97 ? -1.368 8.969 16.938 1 98.69 97 GLU A N 1
ATOM 748 C CA . GLU A 1 97 ? -2.049 8.836 15.656 1 98.69 97 GLU A CA 1
ATOM 749 C C . GLU A 1 97 ? -1.31 7.871 14.734 1 98.69 97 GLU A C 1
ATOM 751 O O . GLU A 1 97 ? -1.927 7.008 14.109 1 98.69 97 GLU A O 1
ATOM 756 N N . LEU A 1 98 ? -0.009 8.031 14.688 1 98.88 98 LEU A N 1
ATOM 757 C CA . LEU A 1 98 ? 0.794 7.148 13.852 1 98.88 98 LEU A CA 1
ATOM 758 C C . LEU A 1 98 ? 0.642 5.695 14.297 1 98.88 98 LEU A C 1
ATOM 760 O O . LEU A 1 98 ? 0.483 4.801 13.461 1 98.88 98 LEU A O 1
ATOM 764 N N . GLU A 1 99 ? 0.695 5.457 15.555 1 98.81 99 GLU A N 1
ATOM 765 C CA . GLU A 1 99 ? 0.586 4.098 16.078 1 98.81 99 GLU A CA 1
ATOM 766 C C . GLU A 1 99 ? -0.778 3.492 15.766 1 98.81 99 GLU A C 1
ATOM 768 O O . GLU A 1 99 ? -0.879 2.301 15.469 1 98.81 99 GLU A O 1
ATOM 773 N N . LEU A 1 100 ? -1.771 4.309 15.844 1 98.81 100 LEU A N 1
ATOM 774 C CA . LEU A 1 100 ? -3.111 3.83 15.523 1 98.81 100 LEU A CA 1
ATOM 775 C C . LEU A 1 100 ? -3.23 3.5 14.039 1 98.81 100 LEU A C 1
ATOM 777 O O . LEU A 1 100 ? -3.814 2.48 13.672 1 98.81 100 LEU A O 1
ATOM 781 N N . ILE A 1 101 ? -2.699 4.324 13.141 1 98.94 101 ILE A N 1
ATOM 782 C CA . ILE A 1 101 ? -2.695 4.074 11.703 1 98.94 101 ILE A CA 1
ATOM 783 C C . ILE A 1 101 ? -1.968 2.764 11.414 1 98.94 101 ILE A C 1
ATOM 785 O O . ILE A 1 101 ? -2.469 1.922 10.664 1 98.94 101 ILE A O 1
ATOM 789 N N . ARG A 1 102 ? -0.81 2.604 12.055 1 98.88 102 ARG A N 1
ATOM 790 C CA . ARG A 1 102 ? -0.016 1.394 11.859 1 98.88 102 ARG A CA 1
ATOM 791 C C . ARG A 1 102 ? -0.792 0.156 12.297 1 98.88 102 ARG A C 1
ATOM 793 O O . ARG A 1 102 ? -0.793 -0.86 11.602 1 98.88 102 ARG A O 1
ATOM 800 N N . ALA A 1 103 ? -1.426 0.225 13.43 1 98.81 103 ALA A N 1
ATOM 801 C CA . ALA A 1 103 ? -2.174 -0.908 13.969 1 98.81 103 ALA A CA 1
ATOM 802 C C . ALA A 1 103 ? -3.297 -1.322 13.023 1 98.81 103 ALA A C 1
ATOM 804 O O . ALA A 1 103 ? -3.492 -2.512 12.766 1 98.81 103 ALA A O 1
ATOM 805 N N . LYS A 1 104 ? -4.008 -0.4 12.547 1 98.69 104 LYS A N 1
ATOM 806 C CA . LYS A 1 104 ? -5.121 -0.698 11.641 1 98.69 104 LYS A CA 1
ATOM 807 C C . LYS A 1 104 ? -4.617 -1.239 10.312 1 98.69 104 LYS A C 1
ATOM 809 O O . LYS A 1 104 ? -5.191 -2.182 9.758 1 98.69 104 LYS A O 1
ATOM 814 N N . ALA A 1 105 ? -3.562 -0.645 9.773 1 98.75 105 ALA A N 1
ATOM 815 C CA . ALA A 1 105 ? -2.971 -1.143 8.531 1 98.75 105 ALA A CA 1
ATOM 816 C C . ALA A 1 105 ? -2.49 -2.582 8.695 1 98.75 105 ALA A C 1
ATOM 818 O O . ALA A 1 105 ? -2.758 -3.432 7.84 1 98.75 105 ALA A O 1
ATOM 819 N N . LYS A 1 106 ? -1.816 -2.832 9.805 1 98.62 106 LYS A N 1
ATOM 820 C CA . LYS A 1 106 ? -1.268 -4.164 10.055 1 98.62 106 LYS A CA 1
ATOM 821 C C . LYS A 1 106 ? -2.381 -5.195 10.219 1 98.62 106 LYS A C 1
ATOM 823 O O . LYS A 1 106 ? -2.225 -6.352 9.828 1 98.62 106 LYS A O 1
ATOM 828 N N . ALA A 1 107 ? -3.465 -4.773 10.797 1 97.81 107 ALA A N 1
ATOM 829 C CA . ALA A 1 107 ? -4.602 -5.676 10.953 1 97.81 107 ALA A CA 1
ATOM 830 C C . ALA A 1 107 ? -5.09 -6.18 9.594 1 97.81 107 ALA A C 1
ATOM 832 O O . ALA A 1 107 ? -5.539 -7.32 9.477 1 97.81 107 ALA A O 1
ATOM 833 N N . LEU A 1 108 ? -4.988 -5.348 8.609 1 97.81 108 LEU A N 1
ATOM 834 C CA . LEU A 1 108 ? -5.453 -5.699 7.273 1 97.81 108 LEU A CA 1
ATOM 835 C C . LEU A 1 108 ? -4.402 -6.512 6.523 1 97.81 108 LEU A C 1
ATOM 837 O O . LEU A 1 108 ? -4.738 -7.41 5.75 1 97.81 108 LEU A O 1
ATOM 841 N N . ILE A 1 109 ? -3.15 -6.223 6.699 1 98.19 109 ILE A N 1
ATOM 842 C CA . ILE A 1 109 ? -2.027 -6.863 6.027 1 98.19 109 ILE A CA 1
ATOM 843 C C . ILE A 1 109 ? -1.791 -8.25 6.621 1 98.19 109 ILE A C 1
ATOM 845 O O . ILE A 1 109 ? -1.444 -9.188 5.902 1 98.19 109 ILE A O 1
ATOM 849 N N . GLY A 1 110 ? -2.098 -8.43 7.934 1 92.5 110 GLY A N 1
ATOM 850 C CA . GLY A 1 110 ? -1.907 -9.711 8.594 1 92.5 110 GLY A CA 1
ATOM 851 C C . GLY A 1 110 ? -0.736 -9.719 9.562 1 92.5 110 GLY A C 1
ATOM 852 O O . GLY A 1 110 ? 0.324 -9.164 9.258 1 92.5 110 GLY A O 1
ATOM 853 N N . MET B 1 1 ? -24.391 -16.047 -13.961 1 37.06 1 MET B N 1
ATOM 854 C CA . MET B 1 1 ? -23.875 -15.07 -13 1 37.06 1 MET B CA 1
ATOM 855 C C . MET B 1 1 ? -22.359 -15.133 -12.906 1 37.06 1 MET B C 1
ATOM 857 O O . MET B 1 1 ? -21.797 -16.156 -12.484 1 37.06 1 MET B O 1
ATOM 861 N N . VAL B 1 2 ? -21.641 -14.672 -13.883 1 47.22 2 VAL B N 1
ATOM 862 C CA . VAL B 1 2 ? -20.234 -15.023 -13.938 1 47.22 2 VAL B CA 1
ATOM 863 C C . VAL B 1 2 ? -19.578 -14.758 -12.586 1 47.22 2 VAL B C 1
ATOM 865 O O . VAL B 1 2 ? -19.609 -13.633 -12.078 1 47.22 2 VAL B O 1
ATOM 868 N N . SER B 1 3 ? -19.578 -15.758 -11.703 1 58.06 3 SER B N 1
ATOM 869 C CA . SER B 1 3 ? -19.078 -15.688 -10.336 1 58.06 3 SER B CA 1
ATOM 870 C C . SER B 1 3 ? -17.75 -14.945 -10.273 1 58.06 3 SER B C 1
ATOM 872 O O . SER B 1 3 ? -16.812 -15.266 -11.008 1 58.06 3 SER B O 1
ATOM 874 N N . ARG B 1 4 ? -17.828 -13.672 -9.789 1 79.25 4 ARG B N 1
ATOM 875 C CA . ARG B 1 4 ? -16.641 -12.828 -9.781 1 79.25 4 ARG B CA 1
ATOM 876 C C . ARG B 1 4 ? -15.664 -13.281 -8.703 1 79.25 4 ARG B C 1
ATOM 878 O O . ARG B 1 4 ? -16.062 -13.5 -7.555 1 79.25 4 ARG B O 1
ATOM 885 N N . PHE B 1 5 ? -14.688 -13.906 -9.031 1 93.12 5 PHE B N 1
ATOM 886 C CA . PHE B 1 5 ? -13.586 -14.219 -8.125 1 93.12 5 PHE B CA 1
ATOM 887 C C . PHE B 1 5 ? -13.273 -13.031 -7.227 1 93.12 5 PHE B C 1
ATOM 889 O O . PHE B 1 5 ? -13.109 -11.906 -7.711 1 93.12 5 PHE B O 1
ATOM 896 N N . VAL B 1 6 ? -13.477 -13.219 -5.906 1 98.19 6 VAL B N 1
ATOM 897 C CA . VAL B 1 6 ? -13.031 -12.219 -4.945 1 98.19 6 VAL B CA 1
ATOM 898 C C . VAL B 1 6 ? -11.688 -12.625 -4.352 1 98.19 6 VAL B C 1
ATOM 900 O O . VAL B 1 6 ? -11.555 -13.719 -3.791 1 98.19 6 VAL B O 1
ATOM 903 N N . PRO B 1 7 ? -10.695 -11.789 -4.434 1 98.56 7 PRO B N 1
ATOM 904 C CA . PRO B 1 7 ? -9.367 -12.133 -3.908 1 98.56 7 PRO B CA 1
ATOM 905 C C . PRO B 1 7 ? -9.375 -12.352 -2.396 1 98.56 7 PRO B C 1
ATOM 907 O O . PRO B 1 7 ? -10.172 -11.734 -1.686 1 98.56 7 PRO B O 1
ATOM 910 N N . ASP B 1 8 ? -8.469 -13.227 -1.946 1 98.81 8 ASP B N 1
ATOM 911 C CA . ASP B 1 8 ? -8.227 -13.492 -0.53 1 98.81 8 ASP B CA 1
ATOM 912 C C . ASP B 1 8 ? -6.73 -13.484 -0.217 1 98.81 8 ASP B C 1
ATOM 914 O O . ASP B 1 8 ? -5.902 -13.617 -1.118 1 98.81 8 ASP B O 1
ATOM 918 N N . SER B 1 9 ? -6.453 -13.328 1.096 1 98.88 9 SER B N 1
ATOM 919 C CA . SER B 1 9 ? -5.051 -13.359 1.492 1 98.88 9 SER B CA 1
ATOM 920 C C . SER B 1 9 ? -4.352 -14.602 0.952 1 98.88 9 SER B C 1
ATOM 922 O O . SER B 1 9 ? -4.867 -15.719 1.075 1 98.88 9 SER B O 1
ATOM 924 N N . GLY B 1 10 ? -3.211 -14.328 0.344 1 98.81 10 GLY B N 1
ATOM 925 C CA . GLY B 1 10 ? -2.408 -15.43 -0.157 1 98.81 10 GLY B CA 1
ATOM 926 C C . GLY B 1 10 ? -2.676 -15.75 -1.615 1 98.81 10 GLY B C 1
ATOM 927 O O . GLY B 1 10 ? -1.915 -16.484 -2.244 1 98.81 10 GLY B O 1
ATOM 928 N N . ASP B 1 11 ? -3.742 -15.25 -2.156 1 98.69 11 ASP B N 1
ATOM 929 C CA . ASP B 1 11 ? -3.986 -15.438 -3.584 1 98.69 11 ASP B CA 1
ATOM 930 C C . ASP B 1 11 ? -2.939 -14.703 -4.418 1 98.69 11 ASP B C 1
ATOM 932 O O . ASP B 1 11 ? -2.504 -13.609 -4.055 1 98.69 11 ASP B O 1
ATOM 936 N N . LEU B 1 12 ? -2.533 -15.367 -5.453 1 98.31 12 LEU B N 1
ATOM 937 C CA . LEU B 1 12 ? -1.876 -14.68 -6.559 1 98.31 12 LEU B CA 1
ATOM 938 C C . LEU B 1 12 ? -2.896 -14.219 -7.594 1 98.31 12 LEU B C 1
ATOM 940 O O . LEU B 1 12 ? -3.662 -15.023 -8.117 1 98.31 12 LEU B O 1
ATOM 944 N N . ILE B 1 13 ? -2.875 -12.93 -7.879 1 98.5 13 ILE B N 1
ATOM 945 C CA . ILE B 1 13 ? -3.791 -12.398 -8.883 1 98.5 13 ILE B CA 1
ATOM 946 C C . ILE B 1 13 ? -2.994 -11.75 -10.008 1 98.5 13 ILE B C 1
ATOM 948 O O . ILE B 1 13 ? -1.817 -11.422 -9.844 1 98.5 13 ILE B O 1
ATOM 952 N N . TRP B 1 14 ? -3.625 -11.695 -11.164 1 97.88 14 TRP B N 1
ATOM 953 C CA . TRP B 1 14 ? -3.115 -10.984 -12.336 1 97.88 14 TRP B CA 1
ATOM 954 C C . TRP B 1 14 ? -3.789 -9.625 -12.477 1 97.88 14 TRP B C 1
ATOM 956 O O . TRP B 1 14 ? -5.02 -9.531 -12.523 1 97.88 14 TRP B O 1
ATOM 966 N N . LEU B 1 15 ? -2.988 -8.594 -12.414 1 96.25 15 LEU B N 1
ATOM 967 C CA . LEU B 1 15 ? -3.613 -7.281 -12.523 1 96.25 15 LEU B CA 1
ATOM 968 C C . LEU B 1 15 ? -2.674 -6.285 -13.195 1 96.25 15 LEU B C 1
ATOM 970 O O . LEU B 1 15 ? -1.464 -6.512 -13.258 1 96.25 15 LEU B O 1
ATOM 974 N N . ASP B 1 16 ? -3.293 -5.223 -13.82 1 98.12 16 ASP B N 1
ATOM 975 C CA . ASP B 1 16 ? -2.562 -4.113 -14.43 1 98.12 16 ASP B CA 1
ATOM 976 C C . ASP B 1 16 ? -2.34 -2.984 -13.422 1 98.12 16 ASP B C 1
ATOM 978 O O . ASP B 1 16 ? -3.299 -2.361 -12.961 1 98.12 16 ASP B O 1
ATOM 982 N N . PHE B 1 17 ? -1.093 -2.654 -13.148 1 98.25 17 PHE B N 1
ATOM 983 C CA . PHE B 1 17 ? -0.772 -1.624 -12.164 1 98.25 17 PHE B CA 1
ATOM 984 C C . PHE B 1 17 ? -0.709 -0.25 -12.82 1 98.25 17 PHE B C 1
ATOM 986 O O . PHE B 1 17 ? -0.688 0.772 -12.133 1 98.25 17 PHE B O 1
ATOM 993 N N . ASP B 1 18 ? -0.79 -0.168 -14.102 1 97.38 18 ASP B N 1
ATOM 994 C CA . ASP B 1 18 ? -0.63 1.114 -14.781 1 97.38 18 ASP B CA 1
ATOM 995 C C . ASP B 1 18 ? -1.885 1.973 -14.633 1 97.38 18 ASP B C 1
ATOM 997 O O . ASP B 1 18 ? -2.994 1.447 -14.523 1 97.38 18 ASP B O 1
ATOM 1001 N N . PRO B 1 19 ? -1.657 3.236 -14.773 1 96.56 19 PRO B N 1
ATOM 1002 C CA . PRO B 1 19 ? -0.389 3.963 -14.867 1 96.56 19 PRO B CA 1
ATOM 1003 C C . PRO B 1 19 ? 0.312 4.102 -13.516 1 96.56 19 PRO B C 1
ATOM 1005 O O . PRO B 1 19 ? -0.332 3.998 -12.469 1 96.56 19 PRO B O 1
ATOM 1008 N N . VAL B 1 20 ? 1.599 4.273 -13.5 1 96.06 20 VAL B N 1
ATOM 1009 C CA . VAL B 1 20 ? 2.416 4.492 -12.312 1 96.06 20 VAL B CA 1
ATOM 1010 C C . VAL B 1 20 ? 3.393 5.637 -12.562 1 96.06 20 VAL B C 1
ATOM 1012 O O . VAL B 1 20 ? 3.49 6.148 -13.68 1 96.06 20 VAL B O 1
ATOM 1015 N N . VAL B 1 21 ? 4.043 6.062 -11.562 1 96.69 21 VAL B N 1
ATOM 1016 C CA . VAL B 1 21 ? 5.02 7.145 -11.633 1 96.69 21 VAL B CA 1
ATOM 1017 C C . VAL B 1 21 ? 6.395 6.633 -11.203 1 96.69 21 VAL B C 1
ATOM 1019 O O . VAL B 1 21 ? 6.512 5.906 -10.211 1 96.69 21 VAL B O 1
ATOM 1022 N N . GLY B 1 22 ? 7.43 6.98 -11.969 1 96.69 22 GLY B N 1
ATOM 1023 C CA . GLY B 1 22 ? 8.812 6.73 -11.586 1 96.69 22 GLY B CA 1
ATOM 1024 C C . GLY B 1 22 ? 9.109 5.266 -11.344 1 96.69 22 GLY B C 1
ATOM 1025 O O . GLY B 1 22 ? 8.836 4.422 -12.195 1 96.69 22 GLY B O 1
ATOM 1026 N N . HIS B 1 23 ? 9.555 4.93 -10.102 1 97 23 HIS B N 1
ATOM 1027 C CA . HIS B 1 23 ? 10.016 3.59 -9.758 1 97 23 HIS B CA 1
ATOM 1028 C C . HIS B 1 23 ? 8.883 2.744 -9.195 1 97 23 HIS B C 1
ATOM 1030 O O . HIS B 1 23 ? 9.109 1.626 -8.727 1 97 23 HIS B O 1
ATOM 1036 N N . GLU B 1 24 ? 7.676 3.219 -9.133 1 97.94 24 GLU B N 1
ATOM 1037 C CA . GLU B 1 24 ? 6.52 2.398 -8.773 1 97.94 24 GLU B CA 1
ATOM 1038 C C . GLU B 1 24 ? 6.359 1.223 -9.734 1 97.94 24 GLU B C 1
ATOM 1040 O O . GLU B 1 24 ? 6.492 1.382 -10.953 1 97.94 24 GLU B O 1
ATOM 1045 N N . GLN B 1 25 ? 6.109 0.101 -9.148 1 97.44 25 GLN B N 1
ATOM 1046 C CA . GLN B 1 25 ? 5.996 -1.08 -10 1 97.44 25 GLN B CA 1
ATOM 1047 C C . GLN B 1 25 ? 4.75 -1.01 -10.875 1 97.44 25 GLN B C 1
ATOM 1049 O O . GLN B 1 25 ? 3.633 -0.899 -10.367 1 97.44 25 GLN B O 1
ATOM 1054 N N . GLY B 1 26 ? 5 -1.049 -12.156 1 97.75 26 GLY B N 1
ATOM 1055 C CA . GLY B 1 26 ? 3.908 -0.979 -13.109 1 97.75 26 GLY B CA 1
ATOM 1056 C C . GLY B 1 26 ? 3.797 -2.219 -13.977 1 97.75 26 GLY B C 1
ATOM 1057 O O . GLY B 1 26 ? 4.422 -3.24 -13.695 1 97.75 26 GLY B O 1
ATOM 1058 N N . GLY B 1 27 ? 2.803 -2.133 -14.93 1 97.5 27 GLY B N 1
ATOM 1059 C CA . GLY B 1 27 ? 2.631 -3.205 -15.898 1 97.5 27 GLY B CA 1
ATOM 1060 C C . GLY B 1 27 ? 1.639 -4.262 -15.445 1 97.5 27 GLY B C 1
ATOM 1061 O O . GLY B 1 27 ? 1.196 -4.254 -14.297 1 97.5 27 GLY B O 1
ATOM 1062 N N . HIS B 1 28 ? 1.274 -5.102 -16.391 1 97.88 28 HIS B N 1
ATOM 1063 C CA . HIS B 1 28 ? 0.428 -6.258 -16.109 1 97.88 28 HIS B CA 1
ATOM 1064 C C . HIS B 1 28 ? 1.242 -7.41 -15.539 1 97.88 28 HIS B C 1
ATOM 1066 O O . HIS B 1 28 ? 2.076 -7.996 -16.234 1 97.88 28 HIS B O 1
ATOM 1072 N N . ARG B 1 29 ? 0.986 -7.723 -14.305 1 98.12 29 ARG B N 1
ATOM 1073 C CA . ARG B 1 29 ? 1.846 -8.688 -13.625 1 98.12 29 ARG B CA 1
ATOM 1074 C C . ARG B 1 29 ? 1.115 -9.344 -12.461 1 98.12 29 ARG B C 1
ATOM 1076 O O . ARG B 1 29 ? 0.042 -8.891 -12.062 1 98.12 29 ARG B O 1
ATOM 1083 N N . PRO B 1 30 ? 1.656 -10.438 -11.898 1 98.12 30 PRO B N 1
ATOM 1084 C CA . PRO B 1 30 ? 1.091 -11.047 -10.688 1 98.12 30 PRO B CA 1
AT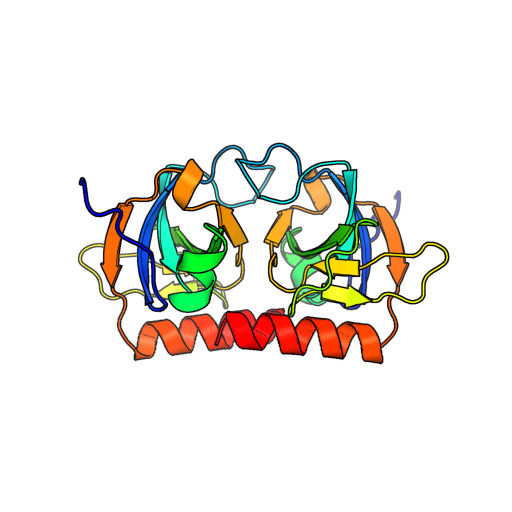OM 1085 C C . PRO B 1 30 ? 1.274 -10.18 -9.445 1 98.12 30 PRO B C 1
ATOM 1087 O O . PRO B 1 30 ? 2.227 -9.398 -9.375 1 98.12 30 PRO B O 1
ATOM 1090 N N . ALA B 1 31 ? 0.4 -10.367 -8.555 1 98.81 31 ALA B N 1
ATOM 1091 C CA . ALA B 1 31 ? 0.463 -9.75 -7.234 1 98.81 31 ALA B CA 1
ATOM 1092 C C . ALA B 1 31 ? -0.009 -10.711 -6.148 1 98.81 31 ALA B C 1
ATOM 1094 O O . ALA B 1 31 ? -0.939 -11.492 -6.367 1 98.81 31 ALA B O 1
ATOM 1095 N N . VAL B 1 32 ? 0.605 -10.648 -5.012 1 98.88 32 VAL B N 1
ATOM 1096 C CA . VAL B 1 32 ? 0.15 -11.422 -3.867 1 98.88 32 VAL B CA 1
ATOM 1097 C C . VAL B 1 32 ? -0.798 -10.586 -3.014 1 98.88 32 VAL B C 1
ATOM 1099 O O . VAL B 1 32 ? -0.439 -9.492 -2.568 1 98.88 32 VAL B O 1
ATOM 1102 N N . VAL B 1 33 ? -1.957 -11.086 -2.77 1 98.94 33 VAL B N 1
ATOM 1103 C CA . VAL B 1 33 ? -2.967 -10.398 -1.972 1 98.94 33 VAL B CA 1
ATOM 1104 C C . VAL B 1 33 ? -2.66 -10.57 -0.486 1 98.94 33 VAL B C 1
ATOM 1106 O O . VAL B 1 33 ? -2.369 -11.68 -0.03 1 98.94 33 VAL B O 1
ATOM 1109 N N . LEU B 1 34 ? -2.748 -9.477 0.216 1 98.94 34 LEU B N 1
ATOM 1110 C CA . LEU B 1 34 ? -2.467 -9.492 1.646 1 98.94 34 LEU B CA 1
ATOM 1111 C C . LEU B 1 34 ? -3.754 -9.367 2.455 1 98.94 34 LEU B C 1
ATOM 1113 O O . LEU B 1 34 ? -3.883 -9.977 3.52 1 98.94 34 LEU B O 1
ATOM 1117 N N . SER B 1 35 ? -4.691 -8.547 2.018 1 98.88 35 SER B N 1
ATOM 1118 C CA . SER B 1 35 ? -5.922 -8.273 2.758 1 98.88 35 SER B CA 1
ATOM 1119 C C . SER B 1 35 ? -6.902 -9.438 2.641 1 98.88 35 SER B C 1
ATOM 1121 O O . SER B 1 35 ? -6.914 -10.148 1.635 1 98.88 35 SER B O 1
ATOM 1123 N N . PRO B 1 36 ? -7.73 -9.586 3.662 1 98.88 36 PRO B N 1
ATOM 1124 C CA . PRO B 1 36 ? -8.594 -10.766 3.709 1 98.88 36 PRO B CA 1
ATOM 1125 C C . PRO B 1 36 ? -9.867 -10.609 2.879 1 98.88 36 PRO B C 1
ATOM 1127 O O . PRO B 1 36 ? -10.312 -9.484 2.643 1 98.88 36 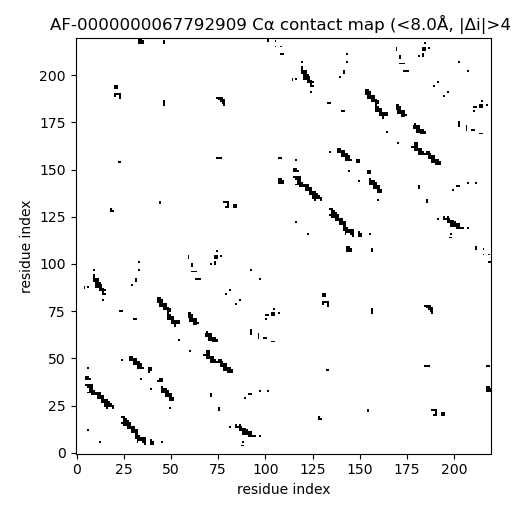PRO B O 1
ATOM 1130 N N . PHE B 1 37 ? -10.453 -11.734 2.592 1 98.62 37 PHE B N 1
ATOM 1131 C CA . PHE B 1 37 ? -11.648 -11.875 1.768 1 98.62 37 PHE B CA 1
ATOM 1132 C C . PHE B 1 37 ? -12.75 -10.945 2.25 1 98.62 37 PHE B C 1
ATOM 1134 O O . PHE B 1 37 ? -13.352 -10.219 1.452 1 98.62 37 PHE B O 1
ATOM 1141 N N . PRO B 1 38 ? -13.086 -10.906 3.555 1 98.31 38 PRO B N 1
ATOM 1142 C CA . PRO B 1 38 ? -14.219 -10.062 3.945 1 98.31 38 PRO B CA 1
ATOM 1143 C C . PRO B 1 38 ? -14 -8.594 3.592 1 98.31 38 PRO B C 1
ATOM 1145 O O . PRO B 1 38 ? -14.922 -7.934 3.107 1 98.31 38 PRO B O 1
ATOM 1148 N N . TYR B 1 39 ? -12.844 -8.148 3.793 1 98.38 39 TYR B N 1
ATOM 1149 C CA . TYR B 1 39 ? -12.531 -6.77 3.436 1 98.38 39 TYR B CA 1
ATOM 1150 C C . TYR B 1 39 ? -12.586 -6.574 1.926 1 98.38 39 TYR B C 1
ATOM 1152 O O . TYR B 1 39 ? -13.188 -5.617 1.438 1 98.38 39 TYR B O 1
ATOM 1160 N N . ASN B 1 40 ? -11.898 -7.477 1.227 1 98.56 40 ASN B N 1
ATOM 1161 C CA . ASN B 1 40 ? -11.812 -7.371 -0.226 1 98.56 40 ASN B CA 1
ATOM 1162 C C . ASN B 1 40 ? -13.188 -7.398 -0.878 1 98.56 40 ASN B C 1
ATOM 1164 O O . ASN B 1 40 ? -13.438 -6.676 -1.844 1 98.56 40 ASN B O 1
ATOM 1168 N N . ASN B 1 41 ? -13.969 -8.234 -0.389 1 98.12 41 ASN B N 1
ATOM 1169 C CA . ASN B 1 41 ? -15.328 -8.375 -0.914 1 98.12 41 ASN B CA 1
ATOM 1170 C C . ASN B 1 41 ? -16.156 -7.129 -0.642 1 98.12 41 ASN B C 1
ATOM 1172 O O . ASN B 1 41 ? -16.875 -6.648 -1.526 1 98.12 41 ASN B O 1
ATOM 1176 N N . LEU B 1 42 ? -16.078 -6.645 0.524 1 97.25 42 LEU B N 1
ATOM 1177 C CA . LEU B 1 42 ? -16.891 -5.512 0.945 1 97.25 42 LEU B CA 1
ATOM 1178 C C . LEU B 1 42 ? -16.5 -4.246 0.185 1 97.25 42 LEU B C 1
ATOM 1180 O O . LEU B 1 42 ? -17.375 -3.498 -0.267 1 97.25 42 LEU B O 1
ATOM 1184 N N . THR B 1 43 ? -15.266 -4.031 0.008 1 97.12 43 THR B N 1
ATOM 1185 C CA . THR B 1 43 ? -14.805 -2.723 -0.445 1 97.12 43 THR B CA 1
ATOM 1186 C C . THR B 1 43 ? -14.555 -2.73 -1.95 1 97.12 43 THR B C 1
ATOM 1188 O O . THR B 1 43 ? -14.5 -1.672 -2.58 1 97.12 43 THR B O 1
ATOM 1191 N N . GLY B 1 44 ? -14.336 -3.873 -2.553 1 97.75 44 GLY B N 1
ATOM 1192 C CA . GLY B 1 44 ? -13.898 -3.959 -3.938 1 97.75 44 GLY B CA 1
ATOM 1193 C C . GLY B 1 44 ? -12.438 -3.6 -4.121 1 97.75 44 GLY B C 1
ATOM 1194 O O . GLY B 1 44 ? -11.953 -3.496 -5.254 1 97.75 44 GLY B O 1
ATOM 1195 N N . MET B 1 45 ? -11.758 -3.389 -3.061 1 98.25 45 MET B N 1
ATOM 1196 C CA . MET B 1 45 ? -10.328 -3.086 -3.027 1 98.25 45 MET B CA 1
ATOM 1197 C C . MET B 1 45 ? -9.555 -4.195 -2.326 1 98.25 45 MET B C 1
ATOM 1199 O O . MET B 1 45 ? -10.148 -5.055 -1.669 1 98.25 45 MET B O 1
ATOM 1203 N N . CYS B 1 46 ? -8.242 -4.191 -2.523 1 98.81 46 CYS B N 1
ATOM 1204 C CA . CYS B 1 46 ? -7.391 -5.07 -1.728 1 98.81 46 CYS B CA 1
ATOM 1205 C C . CYS B 1 46 ? -5.984 -4.5 -1.598 1 98.81 46 CYS B C 1
ATOM 1207 O O . CYS B 1 46 ? -5.555 -3.699 -2.432 1 98.81 46 CYS B O 1
ATOM 1209 N N . LEU B 1 47 ? -5.324 -4.805 -0.497 1 98.94 47 LEU B N 1
ATOM 1210 C CA . LEU B 1 47 ? -3.883 -4.605 -0.384 1 98.94 47 LEU B CA 1
ATOM 1211 C C . LEU B 1 47 ? -3.125 -5.773 -1.005 1 98.94 47 LEU B C 1
ATOM 1213 O O . LEU B 1 47 ? -3.479 -6.938 -0.787 1 98.94 47 LEU B O 1
ATOM 1217 N N . CYS B 1 48 ? -2.152 -5.465 -1.786 1 98.94 48 CYS B N 1
ATOM 1218 C CA . CYS B 1 48 ? -1.346 -6.504 -2.418 1 98.94 48 CYS B CA 1
ATOM 1219 C C . CYS B 1 48 ? 0.08 -6.02 -2.654 1 98.94 48 CYS B C 1
ATOM 1221 O O . CYS B 1 48 ? 0.397 -4.859 -2.387 1 98.94 48 CYS B O 1
ATOM 1223 N N . VAL B 1 49 ? 0.961 -6.961 -2.996 1 98.94 49 VAL B N 1
ATOM 1224 C CA . VAL B 1 49 ? 2.314 -6.613 -3.418 1 98.94 49 VAL B CA 1
ATOM 1225 C C . VAL B 1 49 ? 2.586 -7.191 -4.805 1 98.94 49 VAL B C 1
ATOM 1227 O O . VAL B 1 49 ? 2.191 -8.32 -5.102 1 98.94 49 VAL B O 1
ATOM 1230 N N . PRO B 1 50 ? 3.256 -6.426 -5.695 1 98.81 50 PRO B N 1
ATOM 1231 C CA . PRO B 1 50 ? 3.564 -6.91 -7.043 1 98.81 50 PRO B CA 1
ATOM 1232 C C . PRO B 1 50 ? 4.68 -7.953 -7.055 1 98.81 50 PRO B C 1
ATOM 1234 O O . PRO B 1 50 ? 5.488 -8.008 -6.125 1 98.81 50 PRO B O 1
ATOM 1237 N N . CYS B 1 51 ? 4.648 -8.711 -8.086 1 98.44 51 CYS B N 1
ATOM 1238 C CA . CYS B 1 51 ? 5.707 -9.688 -8.32 1 98.44 51 CYS B CA 1
ATOM 1239 C C . CYS B 1 51 ? 6.469 -9.375 -9.602 1 98.44 51 CYS B C 1
ATOM 1241 O O . CYS B 1 51 ? 5.906 -8.797 -10.531 1 98.44 51 CYS B O 1
ATOM 1243 N N . THR B 1 52 ? 7.711 -9.695 -9.586 1 97.56 52 THR B N 1
ATOM 1244 C CA . THR B 1 52 ? 8.555 -9.547 -10.773 1 97.56 52 THR B CA 1
ATOM 1245 C C . THR B 1 52 ? 9.484 -10.75 -10.922 1 97.56 52 THR B C 1
ATOM 1247 O O . THR B 1 52 ? 9.734 -11.469 -9.961 1 97.56 52 THR B O 1
ATOM 1250 N N . THR B 1 53 ? 9.898 -10.977 -12.148 1 96 53 THR B N 1
ATOM 1251 C CA . THR B 1 53 ? 10.852 -12.047 -12.406 1 96 53 THR B CA 1
ATOM 1252 C C . THR B 1 53 ? 12.289 -11.531 -12.289 1 96 53 THR B C 1
ATOM 1254 O O . THR B 1 53 ? 13.234 -12.312 -12.32 1 96 53 THR B O 1
ATOM 1257 N N . GLN B 1 54 ? 12.391 -10.289 -12.164 1 94.12 54 GLN B N 1
ATOM 1258 C CA . GLN B 1 54 ? 13.711 -9.703 -12.023 1 94.12 54 GLN B CA 1
ATOM 1259 C C . GLN B 1 54 ? 14.156 -9.688 -10.57 1 94.12 54 GLN B C 1
ATOM 1261 O O . GLN B 1 54 ? 13.766 -8.797 -9.805 1 94.12 54 GLN B O 1
ATOM 1266 N N . ARG B 1 55 ? 15.016 -10.586 -10.273 1 92.62 55 ARG B N 1
ATOM 1267 C CA . ARG B 1 55 ? 15.555 -10.656 -8.914 1 92.62 55 ARG B CA 1
ATOM 1268 C C . ARG B 1 55 ? 16.766 -9.758 -8.766 1 92.62 55 ARG B C 1
ATOM 1270 O O . ARG B 1 55 ? 17.688 -9.797 -9.586 1 92.62 55 ARG B O 1
ATOM 1277 N N . LYS B 1 56 ? 16.828 -8.961 -7.699 1 94.25 56 LYS B N 1
ATOM 1278 C CA . LYS B 1 56 ? 17.938 -8.055 -7.434 1 94.25 56 LYS B CA 1
ATOM 1279 C C . LYS B 1 56 ? 18.609 -8.383 -6.102 1 94.25 56 LYS B C 1
ATOM 1281 O O . LYS B 1 56 ? 19.703 -7.891 -5.812 1 94.25 56 LYS B O 1
ATOM 1286 N N . GLY B 1 57 ? 17.953 -9.141 -5.312 1 93.38 57 GLY B N 1
ATOM 1287 C CA . GLY B 1 57 ? 18.516 -9.523 -4.031 1 93.38 57 GLY B CA 1
ATOM 1288 C C . GLY B 1 57 ? 18.266 -8.508 -2.936 1 93.38 57 GLY B C 1
ATOM 1289 O O . GLY B 1 57 ? 19 -8.469 -1.941 1 93.38 57 GLY B O 1
ATOM 1290 N N . TYR B 1 58 ? 17.328 -7.738 -3.131 1 94.06 58 TYR B N 1
ATOM 1291 C CA . TYR B 1 58 ? 17.016 -6.723 -2.133 1 94.06 58 TYR B CA 1
ATOM 1292 C C . TYR B 1 58 ? 16.359 -7.348 -0.908 1 94.06 58 TYR B C 1
ATOM 1294 O O . TYR B 1 58 ? 15.719 -8.391 -1.009 1 94.06 58 TYR B O 1
ATOM 1302 N N . ASN B 1 59 ? 16.453 -6.688 0.21 1 96.56 59 ASN B N 1
ATOM 1303 C CA . ASN B 1 59 ? 16.016 -7.188 1.505 1 96.56 59 ASN B CA 1
ATOM 1304 C C . ASN B 1 59 ? 14.508 -7.445 1.519 1 96.56 59 ASN B C 1
ATOM 1306 O O . ASN B 1 59 ? 14.031 -8.328 2.23 1 96.56 59 ASN B O 1
ATOM 1310 N N . PHE B 1 60 ? 13.773 -6.812 0.743 1 98.25 60 PHE B N 1
ATOM 1311 C CA . PHE B 1 60 ? 12.32 -6.91 0.84 1 98.25 60 PHE B CA 1
ATOM 1312 C C . PHE B 1 60 ? 11.766 -7.82 -0.25 1 98.25 60 PHE B C 1
ATOM 1314 O O . PHE B 1 60 ? 10.547 -7.961 -0.387 1 98.25 60 PHE B O 1
ATOM 1321 N N . GLU B 1 61 ? 12.641 -8.398 -1.002 1 98.56 61 GLU B N 1
ATOM 1322 C CA . GLU B 1 61 ? 12.211 -9.422 -1.95 1 98.56 61 GLU B CA 1
ATOM 1323 C C . GLU B 1 61 ? 11.938 -10.742 -1.246 1 98.56 61 GLU B C 1
ATOM 1325 O O . GLU B 1 61 ? 12.688 -11.141 -0.35 1 98.56 61 GLU B O 1
ATOM 1330 N N . VAL B 1 62 ? 10.836 -11.352 -1.631 1 98.69 62 VAL B N 1
ATOM 1331 C CA . VAL B 1 62 ? 10.539 -12.703 -1.182 1 98.69 62 VAL B CA 1
ATOM 1332 C C . VAL B 1 62 ? 10.438 -13.641 -2.385 1 98.69 62 VAL B C 1
ATOM 1334 O O . VAL B 1 62 ? 9.586 -13.445 -3.26 1 98.69 62 VAL B O 1
ATOM 1337 N N . GLU B 1 63 ? 11.234 -14.664 -2.385 1 97.88 63 GLU B N 1
ATOM 1338 C CA . GLU B 1 63 ? 11.203 -15.641 -3.473 1 97.88 63 GLU B CA 1
ATOM 1339 C C . GLU B 1 63 ? 9.922 -16.484 -3.42 1 97.88 63 GLU B C 1
ATOM 1341 O O . GLU B 1 63 ? 9.508 -16.922 -2.346 1 97.88 63 GLU B O 1
ATOM 1346 N N . LEU B 1 64 ? 9.367 -16.656 -4.574 1 97.88 64 LEU B N 1
ATOM 1347 C CA . LEU B 1 64 ? 8.156 -17.469 -4.676 1 97.88 64 LEU B CA 1
ATOM 1348 C C . LEU B 1 64 ? 8.438 -18.781 -5.395 1 97.88 64 LEU B C 1
ATOM 1350 O O . LEU B 1 64 ? 9.219 -18.812 -6.352 1 97.88 64 LEU B O 1
ATOM 1354 N N . SER B 1 65 ? 7.875 -19.938 -4.98 1 93.19 65 SER B N 1
ATOM 1355 C CA . SER B 1 65 ? 8.148 -21.281 -5.465 1 93.19 65 SER B CA 1
ATOM 1356 C C . SER B 1 65 ? 7.27 -21.625 -6.66 1 93.19 65 SER B C 1
ATOM 1358 O O . SER B 1 65 ? 7.422 -22.703 -7.262 1 93.19 65 SER B O 1
ATOM 1360 N N . GLY B 1 66 ? 6.531 -20.766 -7.234 1 85 66 GLY B N 1
ATOM 1361 C CA . GLY B 1 66 ? 5.641 -21.094 -8.336 1 85 66 GLY B CA 1
ATOM 1362 C C . GLY B 1 66 ? 6.379 -21.531 -9.586 1 85 66 GLY B C 1
ATOM 1363 O O . GLY B 1 66 ? 7.566 -21.859 -9.523 1 85 66 GLY B O 1
ATOM 1364 N N . GLU B 1 67 ? 5.66 -21.781 -10.609 1 78.56 67 GLU B N 1
ATOM 1365 C CA . GLU B 1 67 ? 6.164 -22.344 -11.852 1 78.56 67 GLU B CA 1
ATOM 1366 C C . GLU B 1 67 ? 7.309 -21.516 -12.422 1 78.56 67 GLU B C 1
ATOM 1368 O O . GLU B 1 67 ? 8.273 -22.062 -12.961 1 78.56 67 GLU B O 1
ATOM 1373 N N . ARG B 1 68 ? 7.195 -20.297 -12.312 1 84.94 68 ARG B N 1
ATOM 1374 C CA . ARG B 1 68 ? 8.203 -19.359 -12.805 1 84.94 68 ARG B CA 1
ATOM 1375 C C . ARG B 1 68 ? 8.93 -18.672 -11.648 1 84.94 68 ARG B C 1
ATOM 1377 O O . ARG B 1 68 ? 8.312 -18.312 -10.641 1 84.94 68 ARG B O 1
ATOM 1384 N N . GLU B 1 69 ? 10.219 -18.625 -11.836 1 89.75 69 GLU B N 1
ATOM 1385 C CA . GLU B 1 69 ? 10.992 -17.875 -10.859 1 89.75 69 GLU B CA 1
ATOM 1386 C C . GLU B 1 69 ? 10.477 -16.438 -10.75 1 89.75 69 GLU B C 1
ATOM 1388 O O . GLU B 1 69 ? 10.305 -15.75 -11.758 1 89.75 69 GLU B O 1
ATOM 1393 N N . SER B 1 70 ? 10.133 -16.109 -9.586 1 96.62 70 SER B N 1
ATOM 1394 C CA . SER B 1 70 ? 9.648 -14.758 -9.352 1 96.62 70 SER B CA 1
ATOM 1395 C C . SER B 1 70 ? 9.867 -14.344 -7.898 1 96.62 70 SER B C 1
ATOM 1397 O O . SER B 1 70 ? 10.156 -15.18 -7.043 1 96.62 70 SER B O 1
ATOM 1399 N N . VAL B 1 71 ? 9.852 -13.055 -7.664 1 98.25 71 VAL B N 1
ATOM 1400 C CA . VAL B 1 71 ? 9.914 -12.516 -6.312 1 98.25 71 VAL B CA 1
ATOM 1401 C C . VAL B 1 71 ? 8.742 -11.562 -6.082 1 98.25 71 VAL B C 1
ATOM 1403 O O . VAL B 1 71 ? 8.32 -10.859 -7 1 98.25 71 VAL B O 1
ATOM 1406 N N . ALA B 1 72 ? 8.211 -11.602 -4.926 1 98.69 72 ALA B N 1
ATOM 1407 C CA . ALA B 1 72 ? 7.285 -10.578 -4.445 1 98.69 72 ALA B CA 1
ATOM 1408 C C . ALA B 1 72 ? 8.039 -9.391 -3.846 1 98.69 72 ALA B C 1
ATOM 1410 O O . ALA B 1 72 ? 9.016 -9.578 -3.119 1 98.69 72 ALA B O 1
ATOM 1411 N N . LEU B 1 73 ? 7.629 -8.227 -4.219 1 98.75 73 LEU B N 1
ATOM 1412 C CA . LEU B 1 73 ? 8.219 -7.012 -3.672 1 98.75 73 LEU B CA 1
ATOM 1413 C C . LEU B 1 73 ? 7.465 -6.551 -2.428 1 98.75 73 LEU B C 1
ATOM 1415 O O . LEU B 1 73 ? 6.582 -5.699 -2.512 1 98.75 73 LEU B O 1
ATOM 1419 N N . ALA B 1 74 ? 7.887 -6.98 -1.265 1 98.88 74 ALA B N 1
ATOM 1420 C CA . ALA B 1 74 ? 7.152 -6.812 -0.013 1 98.88 74 ALA B CA 1
ATOM 1421 C C . ALA B 1 74 ? 7.129 -5.348 0.417 1 98.88 74 ALA B C 1
ATOM 1423 O O . ALA B 1 74 ? 6.305 -4.953 1.246 1 98.88 74 ALA B O 1
ATOM 1424 N N . ASP B 1 75 ? 8.031 -4.57 -0.073 1 98.75 75 ASP B N 1
ATOM 1425 C CA . ASP B 1 75 ? 8.055 -3.154 0.286 1 98.75 75 ASP B CA 1
ATOM 1426 C C . ASP B 1 75 ? 7.109 -2.348 -0.604 1 98.75 75 ASP B C 1
ATOM 1428 O O . ASP B 1 75 ? 6.898 -1.154 -0.376 1 98.75 75 ASP B O 1
ATOM 1432 N N . GLN B 1 76 ? 6.48 -2.865 -1.536 1 98.75 76 GLN B N 1
ATOM 1433 C CA . GLN B 1 76 ? 5.602 -2.115 -2.428 1 98.75 76 GLN B CA 1
ATOM 1434 C C . GLN B 1 76 ? 4.141 -2.504 -2.215 1 98.75 76 GLN B C 1
ATOM 1436 O O . GLN B 1 76 ? 3.412 -2.748 -3.18 1 98.75 76 GLN B O 1
ATOM 1441 N N . VAL B 1 77 ? 3.814 -2.562 -0.984 1 98.94 77 VAL B N 1
ATOM 1442 C CA . VAL B 1 77 ? 2.4 -2.73 -0.664 1 98.94 77 VAL B CA 1
ATOM 1443 C C . VAL B 1 77 ? 1.583 -1.637 -1.348 1 98.94 77 VAL B C 1
ATOM 1445 O O . VAL B 1 77 ? 1.944 -0.459 -1.297 1 98.94 77 VAL B O 1
ATOM 1448 N N . THR B 1 78 ? 0.51 -2.039 -1.976 1 98.81 78 THR B N 1
ATOM 1449 C CA . THR B 1 78 ? -0.322 -1.071 -2.684 1 98.81 78 THR B CA 1
ATOM 1450 C C . THR B 1 78 ? -1.796 -1.453 -2.588 1 98.81 78 THR B C 1
ATOM 1452 O O . THR B 1 78 ? -2.152 -2.621 -2.752 1 98.81 78 THR B O 1
ATOM 1455 N N . CYS B 1 79 ? -2.6 -0.472 -2.264 1 98.88 79 CYS B N 1
ATOM 1456 C CA . CYS B 1 79 ? -4.047 -0.649 -2.297 1 98.88 79 CYS B CA 1
ATOM 1457 C C . CYS B 1 79 ? -4.582 -0.488 -3.715 1 98.88 79 CYS B C 1
ATOM 1459 O O . CYS B 1 79 ? -4.359 0.541 -4.355 1 98.88 79 CYS B O 1
ATOM 1461 N N . VAL B 1 80 ? -5.328 -1.473 -4.199 1 98.69 80 VAL B N 1
ATOM 1462 C CA . VAL B 1 80 ? -5.832 -1.419 -5.566 1 98.69 80 VAL B CA 1
ATOM 1463 C C . VAL B 1 80 ? -7.324 -1.748 -5.578 1 98.69 80 VAL B C 1
ATOM 1465 O O . VAL B 1 80 ? -7.805 -2.52 -4.746 1 98.69 80 VAL B O 1
ATOM 1468 N N . ASP B 1 81 ? -8.008 -1.138 -6.539 1 98.56 81 ASP B N 1
ATOM 1469 C CA . ASP B 1 81 ? -9.375 -1.543 -6.855 1 98.56 81 ASP B CA 1
ATOM 1470 C C . ASP B 1 81 ? -9.383 -2.785 -7.742 1 98.56 81 ASP B C 1
ATOM 1472 O O . ASP B 1 81 ? -9.445 -2.676 -8.969 1 98.56 81 ASP B O 1
ATOM 1476 N N . TRP B 1 82 ? -9.344 -3.906 -7.113 1 98.19 82 TRP B N 1
ATOM 1477 C CA . TRP B 1 82 ? -9.211 -5.141 -7.883 1 98.19 82 TRP B CA 1
ATOM 1478 C C . TRP B 1 82 ? -10.406 -5.332 -8.812 1 98.19 82 TRP B C 1
ATOM 1480 O O . TRP B 1 82 ? -10.281 -5.957 -9.867 1 98.19 82 TRP B O 1
ATOM 1490 N N . ARG B 1 83 ? -11.5 -4.855 -8.43 1 97.5 83 ARG B N 1
ATOM 1491 C CA . ARG B 1 83 ? -12.719 -5.012 -9.234 1 97.5 83 ARG B CA 1
ATOM 1492 C C . ARG B 1 83 ? -12.633 -4.195 -10.516 1 97.5 83 ARG B C 1
ATOM 1494 O O . ARG B 1 83 ? -12.812 -4.734 -11.609 1 97.5 83 ARG B O 1
ATOM 1501 N N . ASN B 1 84 ? -12.336 -2.955 -10.43 1 97.31 84 ASN B N 1
ATOM 1502 C CA . ASN B 1 84 ? -12.281 -2.092 -11.602 1 97.31 84 ASN B CA 1
ATOM 1503 C C . ASN B 1 84 ? -11.023 -2.352 -12.43 1 97.31 84 ASN B C 1
ATOM 1505 O O . ASN B 1 84 ? -11 -2.076 -13.625 1 97.31 84 ASN B O 1
ATOM 1509 N N . ARG B 1 85 ? -10.055 -2.9 -11.781 1 97.19 85 ARG B N 1
ATOM 1510 C CA . ARG B 1 85 ? -8.859 -3.285 -12.531 1 97.19 85 ARG B CA 1
ATOM 1511 C C . ARG B 1 85 ? -9.031 -4.664 -13.164 1 97.19 85 ARG B C 1
ATOM 1513 O O . ARG B 1 85 ? -8.117 -5.172 -13.812 1 97.19 85 ARG B O 1
ATOM 1520 N N . LYS B 1 86 ? -10.086 -5.266 -12.914 1 97 86 LYS B N 1
ATOM 1521 C CA . LYS B 1 86 ? -10.453 -6.535 -13.539 1 97 86 LYS B CA 1
ATOM 1522 C C . LYS B 1 86 ? -9.398 -7.605 -13.266 1 97 86 LYS B C 1
ATOM 1524 O O . LYS B 1 86 ? -8.969 -8.305 -14.18 1 97 86 LYS B O 1
ATOM 1529 N N . ALA B 1 87 ? -9.023 -7.633 -12.023 1 97.94 87 ALA B N 1
ATOM 1530 C CA . ALA B 1 87 ? -8.047 -8.633 -11.602 1 97.94 87 ALA B CA 1
ATOM 1531 C C . ALA B 1 87 ? -8.586 -10.047 -11.812 1 97.94 87 ALA B C 1
ATOM 1533 O O . ALA B 1 87 ? -9.781 -10.297 -11.641 1 97.94 87 ALA B O 1
ATOM 1534 N N . THR B 1 88 ? -7.668 -10.93 -12.164 1 97.81 88 THR B N 1
ATOM 1535 C CA . THR B 1 88 ? -8.031 -12.336 -12.32 1 97.81 88 THR B CA 1
ATOM 1536 C C . THR B 1 88 ? -7.152 -13.227 -11.445 1 97.81 88 THR B C 1
ATOM 1538 O O . THR B 1 88 ? -6.02 -12.859 -11.125 1 97.81 88 THR B O 1
ATOM 1541 N N . LYS B 1 89 ? -7.676 -14.375 -11.047 1 97.19 89 LYS B N 1
ATOM 1542 C CA . LYS B 1 89 ? -6.926 -15.32 -10.227 1 97.19 89 LYS B CA 1
ATOM 1543 C C . LYS B 1 89 ? -5.809 -15.984 -11.031 1 97.19 89 LYS B C 1
ATOM 1545 O O . LYS B 1 89 ? -6.016 -16.375 -12.18 1 97.19 89 LYS B O 1
ATOM 1550 N N . LYS B 1 90 ? -4.762 -16.094 -10.398 1 96.25 90 LYS B N 1
ATOM 1551 C CA . LYS B 1 90 ? -3.631 -16.75 -11.047 1 96.25 90 LYS B CA 1
ATOM 1552 C C . LYS B 1 90 ? -3.162 -17.953 -10.227 1 96.25 90 LYS B C 1
ATOM 1554 O O . LYS B 1 90 ? -2.648 -18.922 -10.781 1 96.25 90 LYS B O 1
ATOM 1559 N N . GLY B 1 91 ? -3.209 -17.891 -8.945 1 96.56 91 GLY B N 1
ATOM 1560 C CA . GLY B 1 91 ? -2.73 -18.969 -8.078 1 96.56 91 GLY B CA 1
ATOM 1561 C C . GLY B 1 91 ? -2.725 -18.578 -6.609 1 96.56 91 GLY B C 1
ATOM 1562 O O . GLY B 1 91 ? -3.58 -17.812 -6.16 1 96.56 91 GLY B O 1
ATOM 1563 N N . LYS B 1 92 ? -1.868 -19.312 -5.895 1 97.75 92 LYS B N 1
ATOM 1564 C CA . LYS B 1 92 ? -1.707 -19.062 -4.465 1 97.75 92 LYS B CA 1
ATOM 1565 C C . LYS B 1 92 ? -0.257 -19.266 -4.031 1 97.75 92 LYS B C 1
ATOM 1567 O O . LYS B 1 92 ? 0.416 -20.188 -4.5 1 97.75 92 LYS B O 1
ATOM 1572 N N . VAL B 1 93 ? 0.107 -18.391 -3.191 1 98.38 93 VAL B N 1
ATOM 1573 C CA . VAL B 1 93 ? 1.415 -18.609 -2.58 1 98.38 93 VAL B CA 1
ATOM 1574 C C . VAL B 1 93 ? 1.278 -19.547 -1.386 1 98.38 93 VAL B C 1
ATOM 1576 O O . VAL B 1 93 ? 0.172 -19.781 -0.891 1 98.38 93 VAL B O 1
ATOM 1579 N N . THR B 1 94 ? 2.426 -20.078 -0.974 1 98.31 94 THR B N 1
ATOM 1580 C CA . THR B 1 94 ? 2.389 -20.922 0.214 1 98.31 94 THR B CA 1
ATOM 1581 C C . THR B 1 94 ? 2.168 -20.094 1.469 1 98.31 94 THR B C 1
ATOM 1583 O O . THR B 1 94 ? 2.41 -18.875 1.464 1 98.31 94 THR B O 1
ATOM 1586 N N . ALA B 1 95 ? 1.729 -20.797 2.574 1 98.38 95 ALA B N 1
ATOM 1587 C CA . ALA B 1 95 ? 1.535 -20.109 3.85 1 98.38 95 ALA B CA 1
ATOM 1588 C C . ALA B 1 95 ? 2.838 -19.484 4.344 1 98.38 95 ALA B C 1
ATOM 1590 O O . ALA B 1 95 ? 2.838 -18.375 4.887 1 98.38 95 ALA B O 1
ATOM 1591 N N . ASP B 1 96 ? 3.922 -20.188 4.141 1 98.62 96 ASP B N 1
ATOM 1592 C CA . ASP B 1 96 ? 5.223 -19.688 4.57 1 98.62 96 ASP B CA 1
ATOM 1593 C C . ASP B 1 96 ? 5.625 -18.438 3.781 1 98.62 96 ASP B C 1
ATOM 1595 O O . ASP B 1 96 ? 6.156 -17.484 4.348 1 98.62 96 ASP B O 1
ATOM 1599 N N . GLU B 1 97 ? 5.402 -18.484 2.496 1 98.69 97 GLU B N 1
ATOM 1600 C CA . GLU B 1 97 ? 5.703 -17.328 1.653 1 98.69 97 GLU B CA 1
ATOM 1601 C C . GLU B 1 97 ? 4.871 -16.109 2.062 1 98.69 97 GLU B C 1
ATOM 1603 O O . GLU B 1 97 ? 5.398 -15 2.178 1 98.69 97 GLU B O 1
ATOM 1608 N N . LEU B 1 98 ? 3.604 -16.359 2.283 1 98.88 98 LEU B N 1
ATOM 1609 C CA . LEU B 1 98 ? 2.727 -15.273 2.699 1 98.88 98 LEU B CA 1
ATOM 1610 C C . LEU B 1 98 ? 3.195 -14.664 4.016 1 98.88 98 LEU B C 1
ATOM 1612 O O . LEU B 1 98 ? 3.232 -13.445 4.164 1 98.88 98 LEU B O 1
ATOM 1616 N N . GLU B 1 99 ? 3.535 -15.492 4.945 1 98.81 99 GLU B N 1
ATOM 1617 C CA . GLU B 1 99 ? 3.975 -15.016 6.254 1 98.81 99 GLU B CA 1
ATOM 1618 C C . GLU B 1 99 ? 5.266 -14.211 6.145 1 98.81 99 GLU B C 1
ATOM 1620 O O . GLU B 1 99 ? 5.441 -13.211 6.848 1 98.81 99 GLU B O 1
ATOM 1625 N N . LEU B 1 100 ? 6.125 -14.648 5.293 1 98.81 100 LEU B N 1
ATOM 1626 C CA . LEU B 1 100 ? 7.371 -13.922 5.086 1 98.81 100 LEU B CA 1
ATOM 1627 C C . LEU B 1 100 ? 7.105 -12.562 4.441 1 98.81 100 LEU B C 1
ATOM 1629 O O . LEU B 1 100 ? 7.695 -11.555 4.836 1 98.81 100 LEU B O 1
ATOM 1633 N N . ILE B 1 101 ? 6.23 -12.469 3.439 1 98.94 101 ILE B N 1
ATOM 1634 C CA . ILE B 1 101 ? 5.855 -11.219 2.797 1 98.94 101 ILE B CA 1
ATOM 1635 C C . ILE B 1 101 ? 5.262 -10.266 3.83 1 98.94 101 ILE B C 1
ATOM 1637 O O . ILE B 1 101 ? 5.641 -9.094 3.893 1 98.94 101 ILE B O 1
ATOM 1641 N N . ARG B 1 102 ? 4.371 -10.805 4.656 1 98.88 102 ARG B N 1
ATOM 1642 C CA . ARG B 1 102 ? 3.73 -10 5.691 1 98.88 102 ARG B CA 1
ATOM 1643 C C . ARG B 1 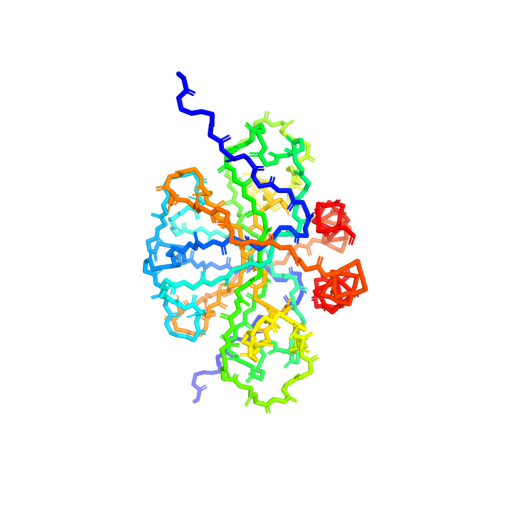102 ? 4.762 -9.445 6.664 1 98.88 102 ARG B C 1
ATOM 1645 O O . ARG B 1 102 ? 4.707 -8.266 7.031 1 98.88 102 ARG B O 1
ATOM 1652 N N . ALA B 1 103 ? 5.684 -10.266 7.09 1 98.81 103 ALA B N 1
ATOM 1653 C CA . ALA B 1 103 ? 6.703 -9.859 8.055 1 98.81 103 ALA B CA 1
ATOM 1654 C C . ALA B 1 103 ? 7.555 -8.727 7.496 1 98.81 103 ALA B C 1
ATOM 1656 O O . ALA B 1 103 ? 7.832 -7.746 8.195 1 98.81 103 ALA B O 1
ATOM 1657 N N . LYS B 1 104 ? 7.965 -8.844 6.312 1 98.69 104 LYS B N 1
ATOM 1658 C CA . LYS B 1 104 ? 8.805 -7.816 5.699 1 98.69 104 LYS B CA 1
ATOM 1659 C C . LYS B 1 104 ? 8.023 -6.523 5.477 1 98.69 104 LYS B C 1
ATOM 1661 O O . LYS B 1 104 ? 8.539 -5.43 5.711 1 98.69 104 LYS B O 1
ATOM 1666 N N . ALA B 1 105 ? 6.785 -6.633 5.012 1 98.75 105 ALA B N 1
ATOM 1667 C CA . ALA B 1 105 ? 5.938 -5.457 4.84 1 98.75 105 ALA B CA 1
ATOM 1668 C C . ALA B 1 105 ? 5.727 -4.73 6.168 1 98.75 105 ALA B C 1
ATOM 1670 O O . ALA B 1 105 ? 5.855 -3.508 6.242 1 98.75 105 ALA B O 1
ATOM 1671 N N . LYS B 1 106 ? 5.449 -5.516 7.191 1 98.62 106 LYS B N 1
ATOM 1672 C CA . LYS B 1 106 ? 5.18 -4.934 8.508 1 98.62 106 LYS B CA 1
ATOM 1673 C C . LYS B 1 106 ? 6.422 -4.258 9.07 1 98.62 106 LYS B C 1
ATOM 1675 O O . LYS B 1 106 ? 6.324 -3.248 9.773 1 98.62 106 LYS B O 1
ATOM 1680 N N . ALA B 1 107 ? 7.555 -4.805 8.781 1 97.88 107 ALA B N 1
ATOM 1681 C CA . ALA B 1 107 ? 8.797 -4.191 9.234 1 97.88 107 ALA B CA 1
ATOM 1682 C C . ALA B 1 107 ? 8.945 -2.771 8.695 1 97.88 107 ALA B C 1
ATOM 1684 O O . ALA B 1 107 ? 9.492 -1.896 9.367 1 97.88 107 ALA B O 1
ATOM 1685 N N . LEU B 1 108 ? 8.445 -2.549 7.52 1 97.81 108 LEU B N 1
ATOM 1686 C CA . LEU B 1 108 ? 8.547 -1.242 6.883 1 97.81 108 LEU B CA 1
ATOM 1687 C C . LEU B 1 108 ? 7.445 -0.309 7.371 1 97.81 108 LEU B C 1
ATOM 1689 O O . LEU B 1 108 ? 7.66 0.898 7.496 1 97.81 108 LEU B O 1
ATOM 1693 N N . ILE B 1 109 ? 6.285 -0.802 7.625 1 98.25 109 ILE B N 1
ATOM 1694 C CA . ILE B 1 109 ? 5.113 -0.044 8.047 1 98.25 109 ILE B CA 1
ATOM 1695 C C . ILE B 1 109 ? 5.254 0.347 9.516 1 98.25 109 ILE B C 1
ATOM 1697 O O . ILE B 1 109 ? 4.844 1.438 9.914 1 98.25 109 ILE B O 1
ATOM 1701 N N . GLY B 1 110 ? 5.965 -0.498 10.328 1 92.56 110 GLY B N 1
ATOM 1702 C CA . GLY B 1 110 ? 6.148 -0.215 11.742 1 92.56 110 GLY B CA 1
ATOM 1703 C C . GLY B 1 110 ? 5.309 -1.103 12.648 1 92.56 110 GLY B C 1
ATOM 1704 O O . GLY B 1 110 ? 4.156 -1.398 12.336 1 92.56 110 GLY B O 1
#

pLDDT: mean 95.73, std 8.86, range [37.06, 98.94]

Radius of gyration: 16.39 Å; Cα contacts (8 Å, |Δi|>4): 529; chains: 2; bounding box: 46×45×35 Å

Organism: Pectobacterium atrosepticum (strain SCRI 1043 / ATCC BAA-672) (NCBI:txid218491)

Foldseek 3Di:
DPPQDFDAAFFKKWFAAPDDDDPQDGGTFIWGFHHGRVVCVVPLKTKIWTKDQDDDPDPLWQWFPDPGTITTRLCNTDIDNCVVRVMGTDGGTDPVSSVSSVVSNVVNVD/DPPQDFDAAFFKKWFAAPDDDDPQDGGTFIWGFHHGRVVCVVPLKTKIWTKDQDDDPDPLWQWFPDPGTITTRLCNTDIDNCVVRVMGTDGGTDPVSSVSSVVSNVVNVD

Secondary structure (DSSP, 8-state):
--------TTEEEEEE--S--TTS--SEEEEEE-S-HHHHHHHS-EEEEEEES-----TTEEEE-SSS-EEEETT--EEE-TTTTT-EEEEE--HHHHHHHHHHHHHHH-/--------TTEEEEEE--S--TTS--SEEEEEE-S-HHHHHHHS-EEEEEEES-----TTEEEE-SSS-EEEETT--EEE-TTTTT-EEEEE--HHHHHHHHHHHHHHH-

Solvent-accessible surface area (backbone atoms only — not comparable to full-atom values): 11621 Å² total; per-residue (Å²): 123,85,78,72,84,68,64,30,51,33,27,23,30,36,35,57,45,58,73,64,52,79,82,34,80,54,48,76,37,45,26,42,27,35,23,42,40,73,58,21,59,74,68,39,32,39,36,26,21,46,40,42,68,77,81,83,81,52,90,43,54,37,76,47,87,59,97,56,75,32,29,34,36,24,68,42,38,31,44,39,25,42,59,77,51,60,46,40,86,71,49,65,55,51,72,66,52,43,52,52,36,33,52,48,28,41,66,43,45,91,124,83,78,74,82,68,64,31,52,33,26,23,30,37,35,56,45,59,72,64,52,80,82,34,79,55,48,76,38,44,27,42,27,35,24,42,40,72,56,22,60,72,69,38,32,40,35,26,20,45,40,42,67,77,81,83,80,53,89,43,52,38,76,46,87,61,97,55,74,31,28,35,35,25,69,42,39,31,43,40,26,42,60,78,49,60,45,40,85,70,50,66,56,54,72,67,50,43,52,51,37,32,52,49,29,42,67,42,44,92

InterPro domains:
  IPR003477 mRNA interferase PemK-like [PF02452] (9-107)
  IPR003477 mRNA interferase PemK-like [PTHR33988] (6-109)
  IPR011067 Plasmid maintenance t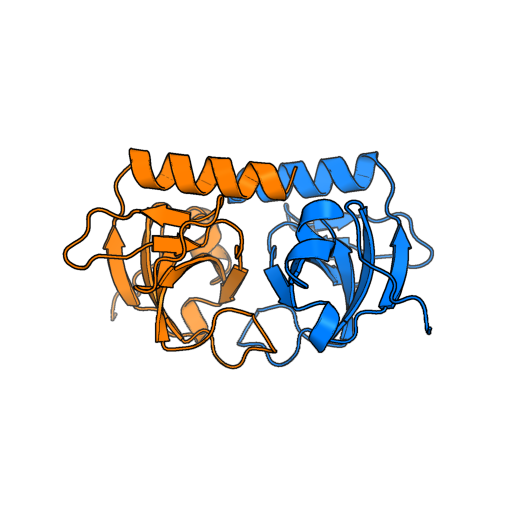oxin/Cell growth inhibitor [G3DSA:2.30.30.110] (1-110)